Protein AF-A0A843HC21-F1 (afdb_monomer_lite)

Radius of gyration: 17.96 Å; chains: 1; bounding box: 43×33×49 Å

pLDDT: mean 88.7, std 8.74, range [47.22, 98.44]

Sequence (218 aa):
MIYNHEHPCYKKRRRTAGNNKYNGAYYYSKDICEHIIPYIGTDRNWVTVNLPELAKTDVNLDHSIVFIHNNLQPNSYQWLRKYKDLILVCGVPSTMEKVQFFGTPIYLPLSVNVKQIEKYKRKVKDKLVAFAGRENKINNRVPSYADKLTGLPRYRLLQEMSRYYEIYAVGRTAIEAKILGCEIKVYDDRFPDPKFWRVLDCYDASKILLNKLKEIGE

Foldseek 3Di:
DEAACVDPQNVVVVVVVPDQCAALLNQLLVLCVVQAVVLADDPAYEASDLRLVVLVDPDARARHEHEDPCQPCLVSCVSLQVHYAYEYEYQDPVSQVVCVNSHHYDYFHRADALVVLLVLADPAADAEAAEDHAPVLDDPVRDPPHHYLHPDHPVVSSNVLLNYQAYADDDPSQLSSVSSVHHYDHSDPVGDDCVPDDHHHSNNSNVSVNVVCVVVPD

Secondary structure (DSSP, 8-state):
-EESTTSHHHHHHHHHTT--S--HHHHHHHHHHHHTGGG---SSEEE-S--GGGGGSS---SSEEEEE--TT-GGGGGGGGGSSSEEEEESSHHHHHHHGGGSEEEE----B-HHHHHTT--SS--EEEEEES-GGG--TTS-TTSEEE-S--HHHHHHHHTTEEEEE--HHHHHHHHHTTPEEE-S-TTSPPGGG----BHHHHHHHHHHHHHHTT-

Structure (mmCIF, N/CA/C/O backbone):
data_AF-A0A843HC21-F1
#
_entry.id   AF-A0A843HC21-F1
#
loop_
_atom_site.group_PDB
_atom_site.id
_atom_site.type_symbol
_atom_site.label_atom_id
_atom_site.label_alt_id
_atom_site.label_comp_id
_atom_site.label_asym_id
_atom_site.label_entity_id
_atom_site.label_seq_id
_atom_site.pdbx_PDB_ins_code
_atom_site.Cartn_x
_atom_site.Cartn_y
_atom_site.Cartn_z
_atom_site.occupancy
_atom_site.B_iso_or_equiv
_atom_site.auth_seq_id
_atom_site.auth_comp_id
_atom_site.auth_asym_id
_atom_site.auth_atom_id
_atom_site.pdbx_PDB_model_num
ATOM 1 N N . MET A 1 1 ? -15.095 -9.379 12.676 1.00 91.88 1 MET A N 1
ATOM 2 C CA . MET A 1 1 ? -15.690 -9.096 11.336 1.00 91.88 1 MET A CA 1
ATOM 3 C C . MET A 1 1 ? -14.667 -8.402 10.430 1.00 91.88 1 MET A C 1
ATOM 5 O O . MET A 1 1 ? -13.760 -7.782 10.965 1.00 91.88 1 MET A O 1
ATOM 9 N N . ILE A 1 2 ? -14.777 -8.484 9.093 1.00 93.62 2 ILE A N 1
ATOM 10 C CA . ILE A 1 2 ? -13.867 -7.791 8.153 1.00 93.62 2 ILE A CA 1
ATOM 11 C C . ILE A 1 2 ? -14.637 -6.781 7.284 1.00 93.62 2 ILE A C 1
ATOM 13 O O . ILE A 1 2 ? -15.469 -7.158 6.462 1.00 93.62 2 ILE A O 1
ATOM 17 N N . TYR A 1 3 ? -14.296 -5.500 7.414 1.00 92.44 3 TYR A N 1
ATOM 18 C CA . TYR A 1 3 ? -14.760 -4.393 6.581 1.00 92.44 3 TYR A CA 1
ATOM 19 C C . TYR A 1 3 ? -13.703 -4.078 5.511 1.00 92.44 3 TYR A C 1
ATOM 21 O O . TYR A 1 3 ? -12.647 -3.500 5.788 1.00 92.44 3 TYR A O 1
ATOM 29 N N . ASN A 1 4 ? -13.977 -4.485 4.271 1.00 90.44 4 ASN A N 1
ATOM 30 C CA . ASN A 1 4 ? -13.061 -4.374 3.133 1.00 90.44 4 ASN A CA 1
ATOM 31 C C . ASN A 1 4 ? -13.777 -3.843 1.873 1.00 90.44 4 ASN A C 1
ATOM 33 O O . ASN A 1 4 ? -14.863 -3.261 1.934 1.00 90.44 4 ASN A O 1
ATOM 37 N N . HIS A 1 5 ? -13.168 -4.046 0.704 1.00 86.06 5 HIS A N 1
ATOM 38 C CA . HIS A 1 5 ? -13.714 -3.634 -0.591 1.00 86.06 5 HIS A CA 1
ATOM 39 C C . HIS A 1 5 ? -15.060 -4.261 -0.972 1.00 86.06 5 HIS A C 1
ATOM 41 O O . HIS A 1 5 ? -15.750 -3.716 -1.839 1.00 86.06 5 HIS A O 1
ATOM 47 N N . GLU A 1 6 ? -15.440 -5.370 -0.340 1.00 87.38 6 GLU A N 1
ATOM 48 C CA . GLU A 1 6 ? -16.699 -6.055 -0.608 1.00 87.38 6 GLU A CA 1
ATOM 49 C C . GLU A 1 6 ? -17.881 -5.465 0.168 1.00 87.38 6 GLU A C 1
ATOM 51 O O . GLU A 1 6 ? -19.031 -5.733 -0.197 1.00 87.38 6 GLU A O 1
ATOM 56 N N . HIS A 1 7 ? -17.617 -4.604 1.159 1.00 88.06 7 HIS A N 1
ATOM 57 C CA . HIS A 1 7 ? -18.651 -3.959 1.961 1.00 88.06 7 HIS A CA 1
ATOM 58 C C . HIS A 1 7 ? -19.574 -3.070 1.094 1.00 88.06 7 HIS A C 1
ATOM 60 O O . HIS A 1 7 ? -19.073 -2.285 0.273 1.00 88.06 7 HIS A O 1
ATOM 66 N N . PRO A 1 8 ? -20.912 -3.106 1.281 1.00 86.88 8 PRO A N 1
ATOM 67 C CA . PRO A 1 8 ? -21.862 -2.333 0.472 1.00 86.88 8 PRO A CA 1
ATOM 68 C C . PRO A 1 8 ? -21.562 -0.828 0.407 1.00 86.88 8 PRO A C 1
ATOM 70 O O . PRO A 1 8 ? -21.588 -0.239 -0.678 1.00 86.88 8 PRO A O 1
ATOM 73 N N . CYS A 1 9 ? -21.188 -0.209 1.536 1.00 83.81 9 CYS A N 1
ATOM 74 C CA . CYS A 1 9 ? -20.799 1.208 1.574 1.00 83.81 9 CYS A CA 1
ATOM 75 C C . CYS A 1 9 ? -19.587 1.506 0.676 1.00 83.81 9 CYS A C 1
ATOM 77 O O . CYS A 1 9 ? -19.588 2.504 -0.049 1.00 83.81 9 CYS A O 1
ATOM 79 N N . TYR A 1 10 ? -18.589 0.610 0.651 1.00 81.44 10 TYR A N 1
ATOM 80 C CA . TYR A 1 10 ? -17.417 0.765 -0.213 1.00 81.44 10 TYR A CA 1
ATOM 81 C C . TYR A 1 10 ? -17.805 0.664 -1.688 1.00 81.44 10 TYR A C 1
ATOM 83 O O . TYR A 1 10 ? -17.425 1.509 -2.503 1.00 81.44 10 TYR A O 1
ATOM 91 N N . LYS A 1 11 ? -18.600 -0.355 -2.035 1.00 82.50 11 LYS A N 1
ATOM 92 C CA . LYS A 1 11 ? -19.085 -0.580 -3.402 1.00 82.50 11 LYS A CA 1
ATOM 93 C C . LYS A 1 11 ? -19.859 0.628 -3.931 1.00 82.50 11 LYS A C 1
ATOM 95 O O . LYS A 1 11 ? -19.606 1.052 -5.060 1.00 82.50 11 LYS A O 1
ATOM 100 N N . LYS A 1 12 ? -20.741 1.221 -3.116 1.00 80.12 12 LYS A N 1
ATOM 101 C CA . LYS A 1 12 ? -21.509 2.425 -3.474 1.00 80.12 12 LYS A CA 1
ATOM 102 C C . LYS A 1 12 ? -20.593 3.619 -3.757 1.00 80.12 12 LYS A C 1
ATOM 104 O O . LYS A 1 12 ? -20.672 4.189 -4.842 1.00 80.12 12 LYS A O 1
ATOM 109 N N . ARG A 1 13 ? -19.671 3.940 -2.842 1.00 77.38 13 ARG A N 1
ATOM 110 C CA . ARG A 1 13 ? -18.700 5.038 -3.007 1.00 77.38 13 ARG A CA 1
ATOM 111 C C . ARG A 1 13 ? -17.798 4.849 -4.228 1.00 77.38 13 ARG A C 1
ATOM 113 O O . ARG A 1 13 ? -17.470 5.798 -4.934 1.00 77.38 13 ARG A O 1
ATOM 120 N N . ARG A 1 14 ? -17.371 3.616 -4.495 1.00 72.94 14 ARG A N 1
ATOM 121 C CA . ARG A 1 14 ? -16.523 3.323 -5.653 1.00 72.94 14 ARG A CA 1
ATOM 122 C C . ARG A 1 14 ? -17.249 3.578 -6.975 1.00 72.94 14 ARG A C 1
ATOM 124 O O . ARG A 1 14 ? -16.624 4.106 -7.889 1.00 72.94 14 ARG A O 1
ATOM 131 N N . ARG A 1 15 ? -18.535 3.219 -7.077 1.00 68.19 15 ARG A N 1
ATOM 132 C CA . ARG A 1 15 ? -19.354 3.472 -8.277 1.00 68.19 15 ARG A CA 1
ATOM 133 C C . ARG A 1 15 ? -19.484 4.968 -8.567 1.00 68.19 15 ARG A C 1
ATOM 135 O O . ARG A 1 15 ? -19.385 5.358 -9.722 1.00 68.19 15 ARG A O 1
ATOM 142 N N . THR A 1 16 ? -19.641 5.796 -7.535 1.00 62.38 16 THR A N 1
ATOM 143 C CA . THR A 1 16 ? -19.796 7.251 -7.694 1.00 62.38 16 THR A CA 1
ATOM 144 C C . THR A 1 16 ? -18.484 7.979 -7.983 1.00 62.38 16 THR A C 1
ATOM 146 O O . THR A 1 16 ? -18.499 9.035 -8.600 1.00 62.38 16 THR A O 1
ATOM 149 N N . ALA A 1 17 ? -17.338 7.424 -7.580 1.00 58.22 17 ALA A N 1
ATOM 150 C CA . ALA A 1 17 ? -16.040 8.081 -7.730 1.00 58.22 17 ALA A CA 1
ATOM 151 C C . ALA A 1 17 ? -15.355 7.875 -9.099 1.00 58.22 17 ALA A C 1
ATOM 153 O O . ALA A 1 17 ? -14.223 8.327 -9.256 1.00 58.22 17 ALA A O 1
ATOM 154 N N . GLY A 1 18 ? -15.958 7.142 -10.048 1.00 47.22 18 GLY A N 1
ATOM 155 C CA . GLY A 1 18 ? -15.419 6.933 -11.409 1.00 47.22 18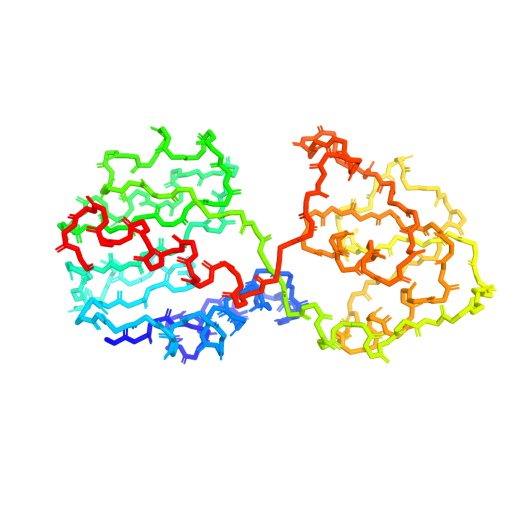 GLY A CA 1
ATOM 156 C C . GLY A 1 18 ? -14.031 6.272 -11.489 1.00 47.22 18 GLY A C 1
ATOM 157 O O . GLY A 1 18 ? -13.424 6.203 -12.553 1.00 47.22 18 GLY A O 1
ATOM 158 N N . ASN A 1 19 ? -13.492 5.794 -10.364 1.00 55.00 19 ASN A N 1
ATOM 159 C CA . ASN A 1 19 ? -12.103 5.365 -10.260 1.00 55.00 19 ASN A CA 1
ATOM 160 C C . ASN A 1 19 ? -11.917 3.924 -10.745 1.00 55.00 19 ASN A C 1
ATOM 162 O O . ASN A 1 19 ? -12.653 3.013 -10.349 1.00 55.00 19 ASN A O 1
ATOM 166 N N . ASN A 1 20 ? -10.851 3.696 -11.518 1.00 56.62 20 ASN A N 1
ATOM 167 C CA . ASN A 1 20 ? -10.420 2.349 -11.869 1.00 56.62 20 ASN A CA 1
ATOM 168 C C . ASN A 1 20 ? -10.114 1.552 -10.584 1.00 56.62 20 ASN A C 1
ATOM 170 O O . ASN A 1 20 ? -9.449 2.031 -9.660 1.00 56.62 20 ASN A O 1
ATOM 174 N N . LYS A 1 21 ? -10.632 0.324 -10.518 1.00 62.06 21 LYS A N 1
ATOM 175 C CA . LYS A 1 21 ? -10.644 -0.524 -9.315 1.00 62.06 21 LYS A CA 1
ATOM 176 C C . LYS A 1 21 ? -9.268 -1.009 -8.870 1.00 62.06 21 LYS A C 1
ATOM 178 O O . LYS A 1 21 ? -9.126 -1.534 -7.777 1.00 62.06 21 LYS A O 1
ATOM 183 N N . TYR A 1 22 ? -8.264 -0.819 -9.717 1.00 67.69 22 TYR A N 1
ATOM 184 C CA . TYR A 1 22 ? -6.939 -1.415 -9.618 1.00 67.69 22 TYR A CA 1
ATOM 185 C C . TYR A 1 22 ? -5.866 -0.448 -9.102 1.00 67.69 22 TYR A C 1
ATOM 187 O O . TYR A 1 22 ? -4.753 -0.423 -9.620 1.00 67.69 22 TYR A O 1
ATOM 195 N N . ASN A 1 23 ? -6.176 0.382 -8.106 1.00 72.25 23 ASN A N 1
ATOM 196 C CA . ASN A 1 23 ? -5.174 1.285 -7.533 1.00 72.25 23 ASN A CA 1
ATOM 197 C C . ASN A 1 23 ? -4.371 0.613 -6.399 1.00 72.25 23 ASN A C 1
ATOM 199 O O . ASN A 1 23 ? -4.766 -0.416 -5.861 1.00 72.25 23 ASN A O 1
ATOM 203 N N . GLY A 1 24 ? -3.235 1.205 -6.018 1.00 76.56 24 GLY A N 1
ATOM 204 C CA . GLY A 1 24 ? -2.357 0.624 -4.994 1.00 76.56 24 GLY A CA 1
ATOM 205 C C . GLY A 1 24 ? -3.014 0.433 -3.619 1.00 76.56 24 GLY A C 1
ATOM 206 O O . GLY A 1 24 ? -2.693 -0.529 -2.932 1.00 76.56 24 GLY A O 1
ATOM 207 N N . ALA A 1 25 ? -3.967 1.288 -3.232 1.00 78.75 25 ALA A N 1
ATOM 208 C CA . ALA A 1 25 ? -4.692 1.122 -1.971 1.00 78.75 25 ALA A CA 1
ATOM 209 C C . ALA A 1 25 ? -5.611 -0.110 -2.004 1.00 78.75 25 ALA A C 1
ATOM 211 O O . ALA A 1 25 ? -5.708 -0.812 -1.003 1.00 78.75 25 ALA A O 1
ATOM 212 N N . TYR A 1 26 ? -6.215 -0.401 -3.165 1.00 84.12 26 TYR A N 1
ATOM 213 C CA . TYR A 1 26 ? -7.023 -1.605 -3.355 1.00 84.12 26 TYR A CA 1
ATOM 214 C C . TYR A 1 26 ? -6.210 -2.882 -3.138 1.00 84.12 26 TYR A C 1
ATOM 216 O O . TYR A 1 26 ? -6.587 -3.744 -2.350 1.00 84.12 26 TYR A O 1
ATOM 224 N N . TYR A 1 27 ? -5.059 -2.987 -3.805 1.00 85.44 27 TYR A N 1
ATOM 225 C CA . TYR A 1 27 ? -4.212 -4.172 -3.666 1.00 85.44 27 TYR A CA 1
ATOM 226 C C . TYR A 1 27 ? -3.588 -4.293 -2.281 1.00 85.44 27 TYR A C 1
ATOM 228 O O . TYR A 1 27 ? -3.401 -5.403 -1.806 1.00 85.44 27 TYR A O 1
ATOM 236 N N . TYR A 1 28 ? -3.320 -3.179 -1.601 1.00 87.19 28 TYR A N 1
ATOM 237 C CA . TYR A 1 28 ? -2.822 -3.243 -0.232 1.00 87.19 28 TYR A CA 1
ATOM 238 C C . TYR A 1 28 ? -3.868 -3.776 0.752 1.00 87.19 28 TYR A C 1
ATOM 240 O O . TYR A 1 28 ? -3.566 -4.682 1.518 1.00 87.19 28 TYR A O 1
ATOM 248 N N . SER A 1 29 ? -5.112 -3.297 0.684 1.00 89.62 29 SER A N 1
ATOM 249 C CA . SER A 1 29 ? -6.224 -3.861 1.465 1.00 89.62 29 SER A CA 1
ATOM 250 C C . SER A 1 29 ? -6.470 -5.339 1.146 1.00 89.62 29 SER A C 1
ATOM 252 O O . SER A 1 29 ? -6.688 -6.146 2.052 1.00 89.62 29 SER A O 1
ATOM 254 N N . LYS A 1 30 ? -6.384 -5.711 -0.138 1.00 90.19 30 LYS A N 1
ATOM 255 C CA . LYS A 1 30 ? -6.495 -7.105 -0.573 1.00 90.19 30 LYS A CA 1
ATOM 256 C C . LYS A 1 30 ? -5.412 -7.979 0.068 1.00 90.19 30 LYS A C 1
ATOM 258 O O . LYS A 1 30 ? -5.746 -8.988 0.678 1.00 90.19 30 LYS A O 1
ATOM 263 N N . ASP A 1 31 ? -4.152 -7.555 0.001 1.00 90.56 31 ASP A N 1
ATOM 264 C CA . ASP A 1 31 ? -3.036 -8.280 0.613 1.00 90.56 31 ASP A CA 1
ATOM 265 C C . ASP A 1 31 ? -3.185 -8.375 2.141 1.00 90.56 31 ASP A C 1
ATOM 267 O O . ASP A 1 31 ? -2.865 -9.408 2.718 1.00 90.56 31 ASP A O 1
ATOM 271 N N . ILE A 1 32 ? -3.718 -7.343 2.809 1.00 93.25 32 ILE A N 1
ATOM 272 C CA . ILE A 1 32 ? -4.035 -7.411 4.245 1.00 93.25 32 ILE A CA 1
ATOM 273 C C . ILE A 1 32 ? -5.036 -8.542 4.518 1.00 93.25 32 ILE A C 1
ATOM 275 O O . ILE A 1 32 ? -4.807 -9.368 5.401 1.00 93.25 32 ILE A O 1
ATOM 279 N N . CYS A 1 33 ? -6.123 -8.608 3.745 1.00 93.88 33 CYS A N 1
ATOM 280 C CA . CYS A 1 33 ? -7.155 -9.632 3.918 1.00 93.88 33 CYS A CA 1
ATOM 281 C C . CYS A 1 33 ? -6.640 -11.050 3.635 1.00 93.88 33 CYS A C 1
ATOM 283 O O . CYS A 1 33 ? -7.031 -11.983 4.327 1.00 93.88 33 CYS A O 1
ATOM 285 N N . GLU A 1 34 ? -5.786 -11.220 2.624 1.00 92.88 34 GLU A N 1
ATOM 286 C CA . GLU A 1 34 ? -5.321 -12.538 2.170 1.00 92.88 34 GLU A CA 1
ATOM 287 C C . GLU A 1 34 ? -4.064 -13.031 2.904 1.00 92.88 34 GLU A C 1
ATOM 289 O O . GLU A 1 34 ? -3.833 -14.238 2.985 1.00 92.88 34 GLU A O 1
ATOM 294 N N . HIS A 1 35 ? -3.229 -12.121 3.414 1.00 92.44 35 HIS A N 1
ATOM 295 C CA . HIS A 1 35 ? -1.878 -12.454 3.882 1.00 92.44 35 HIS A CA 1
ATOM 296 C C . HIS A 1 35 ? -1.520 -11.905 5.263 1.00 92.44 35 HIS A C 1
ATOM 298 O O . HIS A 1 35 ? -0.475 -12.282 5.784 1.00 92.44 35 HIS A O 1
ATOM 304 N N . ILE A 1 36 ? -2.338 -11.036 5.865 1.00 94.06 36 ILE A N 1
ATOM 305 C CA . ILE A 1 36 ? -2.092 -10.522 7.223 1.00 94.06 36 ILE A CA 1
ATOM 306 C C . ILE A 1 36 ? -3.143 -11.050 8.194 1.00 94.06 36 ILE A C 1
ATOM 308 O O . ILE A 1 36 ? -2.785 -11.755 9.132 1.00 94.06 36 ILE A O 1
ATOM 312 N N . ILE A 1 37 ? -4.427 -10.773 7.946 1.00 95.06 37 ILE A N 1
ATOM 313 C CA . ILE A 1 37 ? -5.530 -11.160 8.844 1.00 95.06 37 ILE A CA 1
ATOM 314 C C . ILE A 1 37 ? -5.522 -12.662 9.182 1.00 95.06 37 ILE A C 1
ATOM 316 O O . ILE A 1 37 ? -5.629 -12.982 10.362 1.00 95.06 37 ILE A O 1
ATOM 320 N N . PRO A 1 38 ? -5.335 -13.598 8.226 1.00 94.31 38 PRO A N 1
ATOM 321 C CA . PRO A 1 38 ? -5.380 -15.031 8.535 1.00 94.31 38 PRO A CA 1
ATOM 322 C C . PRO A 1 38 ? -4.291 -15.513 9.505 1.00 94.31 38 PRO A C 1
ATOM 324 O O . PRO A 1 38 ? -4.414 -16.599 10.061 1.00 94.31 38 PRO A O 1
ATOM 327 N N . TYR A 1 39 ? -3.225 -14.730 9.694 1.00 92.56 39 TYR A N 1
ATOM 328 C CA . TYR A 1 39 ? -2.093 -15.069 10.560 1.00 92.56 39 TYR A CA 1
ATOM 329 C C . TYR A 1 39 ? -2.155 -14.383 11.928 1.00 92.56 39 TYR A C 1
ATOM 331 O O . TYR A 1 39 ? -1.243 -14.550 12.738 1.00 92.56 39 TYR A O 1
ATOM 339 N N . ILE A 1 40 ? -3.211 -13.611 12.192 1.00 93.12 40 ILE A N 1
ATOM 340 C CA . ILE A 1 40 ? -3.407 -12.883 13.443 1.00 93.12 40 ILE A CA 1
ATOM 341 C C . ILE A 1 40 ? -4.688 -13.401 14.095 1.00 93.12 40 ILE A C 1
ATOM 343 O O . ILE A 1 40 ? -5.792 -13.111 13.640 1.00 93.12 40 ILE A O 1
ATOM 347 N N . GLY A 1 41 ? -4.530 -14.183 15.164 1.00 87.62 41 GLY A N 1
ATOM 348 C CA . GLY A 1 41 ? -5.646 -14.634 15.991 1.00 87.62 41 GLY A CA 1
ATOM 349 C C . GLY A 1 41 ? -6.052 -13.538 16.968 1.00 87.62 41 GLY A C 1
ATOM 350 O O . GLY A 1 41 ? -5.365 -13.341 17.959 1.00 87.62 41 GLY A O 1
ATOM 351 N N . THR A 1 42 ? -7.143 -12.834 16.672 1.00 91.56 42 THR A N 1
ATOM 352 C CA . THR A 1 42 ? -7.746 -11.793 17.520 1.00 91.56 42 THR A CA 1
ATOM 353 C C . THR A 1 42 ? -9.264 -11.813 17.332 1.00 91.56 42 THR A C 1
ATOM 355 O O . THR A 1 42 ? -9.759 -12.198 16.267 1.00 91.56 42 THR A O 1
ATOM 358 N N . ASP A 1 43 ? -10.006 -11.409 18.355 1.00 92.00 43 ASP A N 1
ATOM 359 C CA . ASP A 1 43 ? -11.456 -11.192 18.336 1.00 92.00 43 ASP A CA 1
ATOM 360 C C . ASP A 1 43 ? -11.850 -9.804 17.799 1.00 92.00 43 ASP A C 1
ATOM 362 O O . ASP A 1 43 ? -13.018 -9.565 17.470 1.00 92.00 43 ASP A O 1
ATOM 366 N N . ARG A 1 44 ? -10.869 -8.916 17.602 1.00 95.12 44 ARG A N 1
ATOM 367 C CA . ARG A 1 44 ? -11.073 -7.584 17.034 1.00 95.12 44 ARG A CA 1
ATOM 368 C C . ARG A 1 44 ? -11.665 -7.610 15.631 1.00 95.12 44 ARG A C 1
ATOM 370 O O . ARG A 1 44 ? -11.390 -8.459 14.776 1.00 95.12 44 ARG A O 1
ATOM 377 N N . ASN A 1 45 ? -12.454 -6.581 15.346 1.00 95.69 45 ASN A N 1
ATOM 378 C CA . ASN A 1 45 ? -12.912 -6.303 13.991 1.00 95.69 45 ASN A CA 1
ATOM 379 C C . ASN A 1 45 ? -11.789 -5.708 13.129 1.00 95.69 45 ASN A C 1
ATOM 381 O O . ASN A 1 45 ? -10.889 -5.046 13.628 1.00 95.69 45 ASN A O 1
ATOM 385 N N . TRP A 1 46 ? -11.863 -5.886 11.811 1.00 95.62 46 TRP A N 1
ATOM 386 C CA . TRP A 1 46 ? -10.848 -5.419 10.866 1.00 95.62 46 TRP A CA 1
ATOM 387 C C . TRP A 1 46 ? -11.421 -4.385 9.909 1.00 95.62 46 TRP A C 1
ATOM 389 O O . TRP A 1 46 ? -12.350 -4.684 9.163 1.00 95.62 46 TRP A O 1
ATOM 399 N N . VAL A 1 47 ? -10.834 -3.193 9.854 1.00 94.38 47 VAL A N 1
ATOM 400 C CA . VAL A 1 47 ? -11.185 -2.142 8.892 1.00 94.38 47 VAL A CA 1
ATOM 401 C C . VAL A 1 47 ? -9.992 -1.909 7.973 1.00 94.38 47 VAL A C 1
ATOM 403 O O . VAL A 1 47 ? -9.007 -1.276 8.338 1.00 94.38 47 VAL A O 1
ATOM 406 N N . THR A 1 48 ? -10.074 -2.436 6.755 1.00 92.75 48 THR A N 1
ATOM 407 C CA . THR A 1 48 ? -8.952 -2.473 5.794 1.00 92.75 48 THR A CA 1
ATOM 408 C C . THR A 1 48 ? -9.084 -1.437 4.678 1.00 92.75 48 THR A C 1
ATOM 410 O O . THR A 1 48 ? -8.382 -1.501 3.673 1.00 92.75 48 THR A O 1
ATOM 413 N N . VAL A 1 49 ? -10.049 -0.525 4.797 1.00 87.31 49 VAL A N 1
ATOM 414 C CA . VAL A 1 49 ? -10.372 0.509 3.810 1.00 87.31 49 VAL A CA 1
ATOM 415 C C . VAL A 1 49 ? -10.906 1.750 4.522 1.00 87.31 49 VAL A C 1
ATOM 417 O O . VAL A 1 49 ? -11.595 1.647 5.533 1.00 87.31 49 VAL A O 1
ATOM 420 N N . ASN A 1 50 ? -10.654 2.941 3.972 1.00 84.38 50 ASN A N 1
ATOM 421 C CA . ASN A 1 50 ? -11.240 4.165 4.523 1.00 84.38 50 ASN A CA 1
ATOM 422 C C . ASN A 1 50 ? -12.731 4.274 4.155 1.00 84.38 50 ASN A C 1
ATOM 424 O O . ASN A 1 50 ? -13.065 4.537 2.994 1.00 84.38 50 ASN A O 1
ATOM 428 N N . LEU A 1 51 ? -13.604 4.101 5.148 1.00 81.00 51 LEU A N 1
ATOM 429 C CA . LEU A 1 51 ? -15.060 4.069 5.013 1.00 81.00 51 LEU A CA 1
ATOM 430 C C . LEU A 1 51 ? -15.755 5.029 5.996 1.00 81.00 51 LEU A C 1
ATOM 432 O O . LEU A 1 51 ? -16.435 4.573 6.914 1.00 81.00 51 LEU A O 1
ATOM 436 N N . PRO A 1 52 ? -15.648 6.357 5.802 1.00 82.38 52 PRO A N 1
ATOM 437 C CA . PRO A 1 52 ? -16.346 7.329 6.644 1.00 82.38 52 PRO A CA 1
ATOM 438 C C . PRO A 1 52 ? -17.867 7.138 6.625 1.00 82.38 52 PRO A C 1
ATOM 440 O O . PRO A 1 52 ? -18.552 7.532 7.563 1.00 82.38 52 PRO A O 1
ATOM 443 N N . GLU A 1 53 ? -18.418 6.509 5.585 1.00 84.38 53 GLU A N 1
ATOM 444 C CA . GLU A 1 53 ? -19.835 6.169 5.503 1.00 84.38 53 GLU A CA 1
ATOM 445 C C . GLU A 1 53 ? -20.284 5.176 6.580 1.00 84.38 53 GLU A C 1
ATOM 447 O O . GLU A 1 53 ? -21.454 5.216 6.947 1.00 84.38 53 GLU A O 1
ATOM 452 N N . LEU A 1 54 ? -19.388 4.345 7.137 1.00 82.19 54 LEU A N 1
ATOM 453 C CA . LEU A 1 54 ? -19.721 3.485 8.283 1.00 82.19 54 LEU A CA 1
ATOM 454 C C . LEU A 1 54 ? -20.158 4.313 9.492 1.00 82.19 54 LEU A C 1
ATOM 456 O O . LEU A 1 54 ? -20.996 3.878 10.274 1.00 82.19 54 LEU A O 1
ATOM 460 N N . ALA A 1 55 ? -19.669 5.551 9.609 1.00 80.62 55 ALA A N 1
ATOM 461 C CA . ALA A 1 55 ? -20.098 6.448 10.669 1.00 80.62 55 ALA A CA 1
ATOM 462 C C . ALA A 1 55 ? -21.592 6.810 10.602 1.00 80.62 55 ALA A C 1
ATOM 464 O O . ALA A 1 55 ? -22.129 7.267 11.609 1.00 80.62 55 ALA A O 1
ATOM 465 N N . LYS A 1 56 ? -22.240 6.614 9.446 1.00 82.81 56 LYS A N 1
ATOM 466 C CA . LYS A 1 56 ? -23.660 6.898 9.187 1.00 82.81 56 LYS A CA 1
ATOM 467 C C . LYS A 1 56 ? -24.537 5.640 9.204 1.00 82.81 56 LYS A C 1
ATOM 469 O O . LYS A 1 56 ? -25.673 5.689 8.748 1.00 82.81 56 LYS A O 1
ATOM 474 N N . THR A 1 57 ? -23.987 4.513 9.640 1.00 79.75 57 THR A N 1
ATOM 475 C CA . THR A 1 57 ? -24.680 3.222 9.728 1.00 79.75 57 THR A CA 1
ATOM 476 C C . THR A 1 57 ? -24.685 2.738 11.173 1.00 79.75 57 THR A C 1
ATOM 478 O O . THR A 1 57 ? -23.873 3.214 11.963 1.00 79.75 57 THR A O 1
ATOM 481 N N . ASP A 1 58 ? -25.512 1.741 11.488 1.00 77.44 58 ASP A N 1
ATOM 482 C CA . ASP A 1 58 ? -25.577 1.109 12.820 1.00 77.44 58 ASP A CA 1
ATOM 483 C C . ASP A 1 58 ? -24.392 0.171 13.119 1.00 77.44 58 ASP A C 1
ATOM 485 O O . ASP A 1 58 ? -24.405 -0.607 14.070 1.00 77.44 58 ASP A O 1
ATOM 489 N N . VAL A 1 59 ? -23.343 0.219 12.296 1.00 85.94 59 VAL A N 1
ATOM 490 C CA . VAL A 1 59 ? -22.127 -0.561 12.500 1.00 85.94 59 VAL A CA 1
ATOM 491 C C . VAL A 1 59 ? -21.344 0.013 13.681 1.00 85.94 59 VAL A C 1
ATOM 493 O O . VAL A 1 59 ? -20.836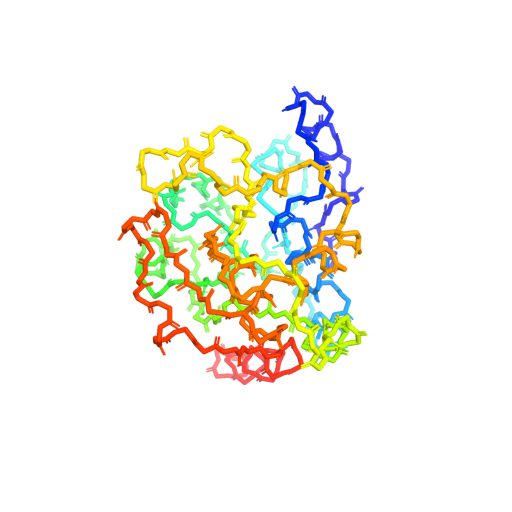 1.135 13.609 1.00 85.94 59 VAL A O 1
ATOM 496 N N . ASN A 1 60 ? -21.192 -0.786 14.740 1.00 87.31 60 ASN A N 1
ATOM 497 C CA . ASN A 1 60 ? -20.243 -0.491 15.805 1.00 87.31 60 ASN A CA 1
ATOM 498 C C . ASN A 1 60 ? -18.832 -0.949 15.399 1.00 87.31 60 ASN A C 1
ATOM 500 O O . ASN A 1 60 ? -18.635 -2.093 14.987 1.00 87.31 60 ASN A O 1
ATOM 504 N N . LEU A 1 61 ? -17.864 -0.040 15.507 1.00 92.31 61 LEU A N 1
ATOM 505 C CA . LEU A 1 61 ? -16.444 -0.310 15.284 1.00 92.31 61 LEU A CA 1
ATOM 506 C C . LEU A 1 61 ? -15.624 -0.225 16.571 1.00 92.31 61 LEU A C 1
ATOM 508 O O . LEU A 1 61 ? -14.398 -0.210 16.488 1.00 92.31 61 LEU A O 1
ATOM 512 N N . ASP A 1 62 ? -16.257 -0.186 17.740 1.00 93.69 62 ASP A N 1
ATOM 513 C CA . ASP A 1 62 ? -15.540 -0.432 18.986 1.00 93.69 62 ASP A CA 1
ATOM 514 C C . ASP A 1 62 ? -14.752 -1.743 18.874 1.00 93.69 62 ASP A C 1
ATOM 516 O O . ASP A 1 62 ? -15.189 -2.686 18.199 1.00 93.69 62 ASP A O 1
ATOM 520 N N . HIS A 1 63 ? -13.578 -1.784 19.504 1.00 95.81 63 HIS A N 1
ATOM 521 C CA . HIS A 1 63 ? -12.733 -2.975 19.518 1.00 95.81 63 HIS A CA 1
ATOM 522 C C . HIS A 1 63 ? -12.328 -3.426 18.091 1.00 95.81 63 HIS A C 1
ATOM 524 O O . HIS A 1 63 ? -12.566 -4.553 17.644 1.00 95.81 63 HIS A O 1
ATOM 530 N N . SER A 1 64 ? -11.730 -2.502 17.324 1.00 96.81 64 SER A N 1
ATOM 531 C CA . SER A 1 64 ? -11.318 -2.729 15.926 1.00 96.81 64 SER A CA 1
ATOM 532 C C . SER A 1 64 ? -9.849 -2.402 15.663 1.00 96.81 64 SER A C 1
ATOM 534 O O . SER A 1 64 ? -9.310 -1.427 16.179 1.00 96.81 64 SER A O 1
ATOM 536 N N . ILE A 1 65 ? -9.236 -3.153 14.749 1.00 97.19 65 ILE A N 1
ATOM 537 C CA . ILE A 1 65 ? -7.971 -2.831 14.086 1.00 97.19 65 ILE A CA 1
ATOM 538 C C . ILE A 1 65 ? -8.278 -2.119 12.763 1.00 97.19 65 ILE A C 1
ATOM 540 O O . ILE A 1 65 ? -8.922 -2.672 11.868 1.00 97.19 65 ILE A O 1
ATOM 544 N N . VAL A 1 66 ? -7.796 -0.888 12.615 1.00 95.31 66 VAL A N 1
ATOM 545 C CA . VAL A 1 66 ? -8.069 -0.001 11.480 1.00 95.31 66 VAL A CA 1
ATOM 546 C C . VAL A 1 66 ? -6.778 0.334 10.741 1.00 95.31 66 VAL A C 1
ATOM 548 O O . VAL A 1 66 ? -5.858 0.920 11.306 1.00 95.31 66 VAL A O 1
ATOM 551 N N . PHE A 1 67 ? -6.717 0.025 9.447 1.00 93.75 67 PHE A N 1
ATOM 552 C CA . PHE A 1 67 ? -5.592 0.396 8.589 1.00 93.75 67 PHE A CA 1
ATOM 553 C C . PHE A 1 67 ? -5.758 1.815 8.035 1.00 93.75 67 PHE A C 1
ATOM 555 O O . PHE A 1 67 ? -6.720 2.138 7.330 1.00 93.75 67 PHE A O 1
ATOM 562 N N . ILE A 1 68 ? -4.777 2.672 8.316 1.00 90.12 68 ILE A N 1
ATOM 563 C CA . ILE A 1 68 ? -4.749 4.070 7.887 1.00 90.12 68 ILE A CA 1
ATOM 564 C C . ILE A 1 68 ? -4.027 4.178 6.540 1.00 90.12 68 ILE A C 1
ATOM 566 O O . ILE A 1 68 ? -2.802 4.157 6.438 1.00 90.12 68 ILE A O 1
ATOM 570 N N . HIS A 1 69 ? -4.807 4.327 5.469 1.00 80.38 69 HIS A N 1
ATOM 571 C CA . HIS A 1 69 ? -4.304 4.403 4.090 1.00 80.38 69 HIS A CA 1
ATOM 572 C C . HIS A 1 69 ? -3.996 5.826 3.599 1.00 80.38 69 HIS A C 1
ATOM 574 O O . HIS A 1 69 ? -3.363 5.987 2.555 1.00 80.38 69 HIS A O 1
ATOM 580 N N . ASN A 1 70 ? -4.480 6.867 4.291 1.00 75.56 70 ASN A N 1
ATOM 581 C CA . ASN A 1 70 ? -4.326 8.262 3.858 1.00 75.56 70 ASN A CA 1
ATOM 582 C C . ASN A 1 70 ? -3.488 9.056 4.859 1.00 75.56 70 ASN A C 1
ATOM 584 O O . ASN A 1 70 ? -4.014 9.780 5.700 1.00 75.56 70 ASN A O 1
ATOM 588 N N . ASN A 1 71 ? -2.174 8.933 4.709 1.00 65.69 71 ASN A N 1
ATOM 589 C CA . ASN A 1 71 ? -1.184 9.589 5.563 1.00 65.69 71 ASN A CA 1
ATOM 590 C C . ASN A 1 71 ? -1.087 11.110 5.315 1.00 65.69 71 ASN A C 1
ATOM 592 O O . ASN A 1 71 ? -0.556 11.846 6.142 1.00 65.69 71 ASN A O 1
ATOM 596 N 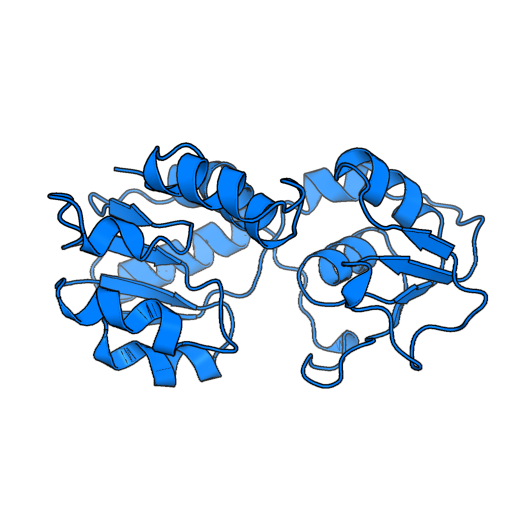N . LEU A 1 72 ? -1.607 11.598 4.179 1.00 67.62 72 LEU A N 1
ATOM 597 C CA . LEU A 1 72 ? -1.565 13.019 3.809 1.00 67.62 72 LEU A CA 1
ATOM 598 C C . LEU A 1 72 ? -2.705 13.830 4.430 1.00 67.62 72 LEU A C 1
ATOM 600 O O . LEU A 1 72 ? -2.561 15.030 4.639 1.00 67.62 72 LEU A O 1
ATOM 604 N N . GLN A 1 73 ? -3.843 13.193 4.710 1.00 76.12 73 GLN A N 1
ATOM 605 C CA . GLN A 1 73 ? -5.009 13.841 5.311 1.00 76.12 73 GLN A CA 1
ATOM 606 C C . GLN A 1 73 ? -5.571 12.964 6.438 1.00 76.12 73 GLN A C 1
ATOM 608 O O . GLN A 1 73 ? -6.638 12.363 6.277 1.00 76.12 73 GLN A O 1
ATOM 613 N N . PRO A 1 74 ? -4.887 12.885 7.592 1.00 73.31 74 PRO A N 1
ATOM 614 C CA . PRO A 1 74 ? -5.356 12.100 8.737 1.00 73.31 74 PRO A CA 1
ATOM 615 C C . PRO A 1 74 ? -6.719 12.578 9.256 1.00 73.31 74 PRO A C 1
ATOM 617 O O . PRO A 1 74 ? -7.505 11.773 9.741 1.00 73.31 74 PRO A O 1
ATOM 620 N N . ASN A 1 75 ? -7.077 13.847 9.023 1.00 78.56 75 ASN A N 1
ATOM 621 C CA . ASN A 1 75 ? -8.417 14.371 9.306 1.00 78.56 75 ASN A CA 1
ATOM 622 C C . ASN A 1 75 ? -9.542 13.615 8.576 1.00 78.56 75 ASN A C 1
ATOM 624 O O . ASN A 1 75 ? -10.678 13.614 9.041 1.00 78.56 75 ASN A O 1
ATOM 628 N N . SER A 1 76 ? -9.242 12.906 7.479 1.00 83.19 76 SER A N 1
ATOM 629 C CA . SER A 1 76 ? -10.214 12.024 6.816 1.00 83.19 76 SER A CA 1
ATOM 630 C C . SER A 1 76 ? -10.673 10.840 7.682 1.00 83.19 76 SER A C 1
ATOM 632 O O . SER A 1 76 ? -11.633 10.167 7.311 1.00 83.19 76 SER A O 1
ATOM 634 N N . TYR A 1 77 ? -10.030 10.617 8.832 1.00 87.81 77 TYR A N 1
ATOM 635 C CA . TYR A 1 77 ? -10.380 9.610 9.833 1.00 87.81 77 TYR A CA 1
ATOM 636 C C . TYR A 1 77 ? -11.024 10.198 11.097 1.00 87.81 77 TYR A C 1
ATOM 638 O O . TYR A 1 77 ? -11.241 9.464 12.052 1.00 87.81 77 TYR A O 1
ATOM 646 N N . GLN A 1 78 ? -11.396 11.487 11.123 1.00 89.44 78 GLN A N 1
ATOM 647 C CA . GLN A 1 78 ? -12.043 12.102 12.299 1.00 89.44 78 GLN A CA 1
ATOM 648 C C . GLN A 1 78 ? -13.301 11.369 12.773 1.00 89.44 78 GLN A C 1
ATOM 650 O O . GLN A 1 78 ? -13.606 11.366 13.962 1.00 89.44 78 GLN A O 1
ATOM 655 N N . TRP A 1 79 ? -14.001 10.713 11.852 1.00 89.31 79 TRP A N 1
ATOM 656 C CA . TRP A 1 79 ? -15.174 9.898 12.141 1.00 89.31 79 TRP A CA 1
ATOM 657 C C . TRP A 1 79 ? -14.882 8.697 13.057 1.00 89.31 79 TRP A C 1
ATOM 659 O O . TRP A 1 79 ? -15.820 8.154 13.632 1.00 89.31 79 TRP A O 1
ATOM 669 N N . LEU A 1 80 ? -13.614 8.301 13.228 1.00 92.56 80 LEU A N 1
ATOM 670 C CA . LEU A 1 80 ? -13.206 7.259 14.170 1.00 92.56 80 LEU A CA 1
ATOM 671 C C . LEU A 1 80 ? -13.311 7.696 15.639 1.00 92.56 80 LEU A C 1
ATOM 673 O O . LEU A 1 80 ? -13.446 6.835 16.496 1.00 92.56 80 LEU A O 1
ATOM 677 N N . ARG A 1 81 ? -13.325 9.009 15.938 1.00 91.75 81 ARG A N 1
ATOM 678 C CA . ARG A 1 81 ? -13.373 9.553 17.317 1.00 91.75 81 ARG A CA 1
ATOM 679 C C . ARG A 1 81 ? -14.538 9.051 18.163 1.00 91.75 81 ARG A C 1
ATOM 681 O O . ARG A 1 81 ? -14.484 9.162 19.380 1.00 91.75 81 ARG A O 1
ATOM 688 N N . LYS A 1 82 ? -15.617 8.600 17.525 1.00 91.12 82 LYS A N 1
ATOM 689 C CA . LYS A 1 82 ? -16.817 8.141 18.228 1.00 91.12 82 LYS A CA 1
ATOM 690 C C . LYS A 1 82 ? -16.708 6.702 18.737 1.00 91.12 82 LYS A C 1
ATOM 692 O O . LYS A 1 82 ? -17.552 6.310 19.533 1.00 91.12 82 LYS A O 1
ATOM 697 N N . TYR A 1 83 ? -15.724 5.939 18.261 1.00 94.19 83 TYR A N 1
ATOM 698 C CA . TYR A 1 83 ? -15.509 4.556 18.674 1.00 94.19 83 TYR A CA 1
ATOM 699 C C . TYR A 1 83 ? -14.385 4.470 19.700 1.00 94.19 83 TYR A C 1
ATOM 701 O O . TYR A 1 83 ? -13.511 5.336 19.769 1.00 94.19 83 TYR A O 1
ATOM 709 N N . LYS A 1 84 ? -14.421 3.413 20.499 1.00 94.31 84 LYS A N 1
ATOM 710 C CA . LYS A 1 84 ? -13.489 3.150 21.590 1.00 94.31 84 LYS A CA 1
ATOM 711 C C . LYS A 1 84 ? -12.616 1.951 21.268 1.00 94.31 84 LYS A C 1
ATOM 713 O O . LYS A 1 84 ? -12.975 1.103 20.455 1.00 94.31 84 LYS A O 1
ATOM 718 N N . ASP A 1 85 ? -11.480 1.886 21.956 1.00 95.38 85 ASP A N 1
ATOM 719 C CA . ASP A 1 85 ? -10.586 0.732 21.890 1.00 95.38 85 ASP A CA 1
ATOM 720 C C . ASP A 1 85 ? -10.175 0.385 20.443 1.00 95.38 85 ASP A C 1
ATOM 722 O O . ASP A 1 85 ? -10.344 -0.727 19.939 1.00 95.38 85 ASP A O 1
ATOM 726 N N . LEU A 1 86 ? -9.698 1.402 19.725 1.00 97.12 86 LEU A N 1
ATOM 727 C CA . LEU A 1 86 ? -9.216 1.257 18.358 1.00 97.12 86 LEU A CA 1
ATOM 728 C C . LEU A 1 86 ? -7.706 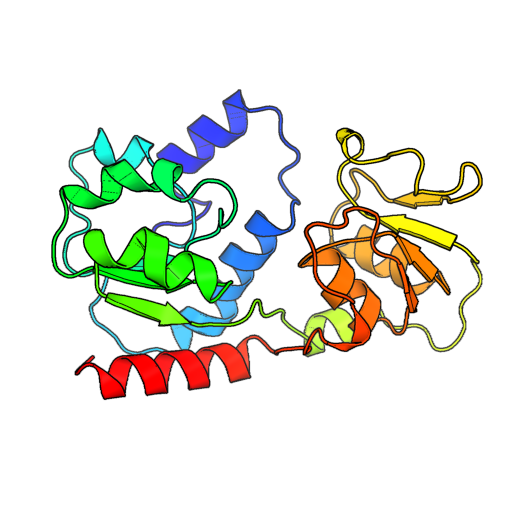1.040 18.338 1.00 97.12 86 LEU A C 1
ATOM 730 O O . LEU A 1 86 ? -6.962 1.777 18.984 1.00 97.12 86 LEU A O 1
ATOM 734 N N . ILE A 1 87 ? -7.255 0.121 17.490 1.00 97.38 87 ILE A N 1
ATOM 735 C CA . ILE A 1 87 ? -5.850 -0.018 17.103 1.00 97.38 87 ILE A CA 1
ATOM 736 C C . ILE A 1 87 ? -5.687 0.527 15.691 1.00 97.38 87 ILE A C 1
ATOM 738 O O . ILE A 1 87 ? -6.408 0.131 14.777 1.00 97.38 87 ILE A O 1
ATOM 742 N N . LEU A 1 88 ? -4.737 1.435 15.487 1.00 95.88 88 LEU A N 1
ATOM 743 C CA . LEU A 1 88 ? -4.588 2.183 14.240 1.00 95.88 88 LEU A CA 1
ATOM 744 C C . LEU A 1 88 ? -3.267 1.833 13.559 1.00 95.88 88 LEU A C 1
ATOM 746 O O . LEU A 1 88 ? -2.201 2.332 13.921 1.00 95.88 88 LEU A O 1
ATOM 750 N N . VAL A 1 89 ? -3.331 0.994 12.531 1.00 94.94 89 VAL A N 1
ATOM 751 C CA . VAL A 1 89 ? -2.152 0.549 11.786 1.00 94.94 89 VAL A CA 1
ATOM 752 C C . VAL A 1 89 ? -1.752 1.615 10.767 1.00 94.94 89 VAL A C 1
ATOM 754 O O . VAL A 1 89 ? -2.468 1.883 9.798 1.00 94.94 89 VAL A O 1
ATOM 757 N N . CYS A 1 90 ? -0.594 2.231 10.987 1.00 91.19 90 CYS A N 1
ATOM 758 C CA . CYS A 1 90 ? -0.085 3.370 10.231 1.00 91.19 90 CYS A CA 1
ATOM 759 C C . CYS A 1 90 ? 1.113 2.984 9.358 1.00 91.19 90 CYS A C 1
ATOM 761 O O . CYS A 1 90 ? 2.121 2.483 9.852 1.00 91.19 90 CYS A O 1
ATOM 763 N N . GLY A 1 91 ? 1.043 3.322 8.067 1.00 83.31 91 GLY A N 1
ATOM 764 C CA . GLY A 1 91 ? 2.131 3.089 7.106 1.00 83.31 91 GLY A CA 1
ATOM 765 C C . GLY A 1 91 ? 3.297 4.082 7.177 1.00 83.31 91 GLY A C 1
ATOM 766 O O . GLY A 1 91 ? 4.318 3.878 6.521 1.00 83.31 91 GLY A O 1
ATOM 767 N N . VAL A 1 92 ? 3.144 5.179 7.927 1.00 82.50 92 VAL A N 1
ATOM 768 C CA . VAL A 1 92 ? 4.118 6.277 8.037 1.00 82.50 92 VAL A CA 1
ATOM 769 C C . VAL A 1 92 ? 4.226 6.711 9.505 1.00 82.50 92 VAL A C 1
ATOM 771 O O . VAL A 1 92 ? 3.182 6.976 10.105 1.00 82.50 92 VAL A O 1
ATOM 774 N N . PRO A 1 93 ? 5.441 6.863 10.075 1.00 86.75 93 PRO A N 1
ATOM 775 C CA . PRO A 1 93 ? 5.612 7.224 11.487 1.00 86.75 93 PRO A CA 1
ATOM 776 C C . PRO A 1 93 ? 4.906 8.528 11.881 1.00 86.75 93 PRO A C 1
ATOM 778 O O . PRO A 1 93 ? 4.122 8.542 12.820 1.00 86.75 93 PRO A O 1
ATOM 781 N N . SER A 1 94 ? 5.046 9.594 11.084 1.00 84.94 94 SER A N 1
ATOM 782 C CA . SER A 1 94 ? 4.384 10.884 11.350 1.00 84.94 94 SER A CA 1
ATOM 783 C C . SER A 1 94 ? 2.853 10.840 11.270 1.00 84.94 94 SER A C 1
ATOM 785 O O . SER A 1 94 ? 2.186 11.810 11.622 1.00 84.94 94 SER A O 1
ATOM 787 N N . THR A 1 95 ? 2.264 9.745 10.776 1.00 87.50 95 THR A N 1
ATOM 788 C CA . THR A 1 95 ? 0.810 9.545 10.845 1.00 87.50 95 THR A CA 1
ATOM 789 C C . THR A 1 95 ? 0.385 9.062 12.223 1.00 87.50 95 THR A C 1
ATOM 791 O O . THR A 1 95 ? -0.679 9.476 12.665 1.00 87.50 95 THR A O 1
ATOM 794 N N . MET A 1 96 ? 1.214 8.285 12.931 1.00 91.00 96 MET A N 1
ATOM 795 C CA . MET A 1 96 ? 0.905 7.780 14.276 1.00 91.00 96 MET A CA 1
ATOM 796 C C . MET A 1 96 ? 0.593 8.920 15.246 1.00 91.00 96 MET A C 1
ATOM 798 O O . MET A 1 96 ? -0.468 8.933 15.863 1.00 91.00 96 MET A O 1
ATOM 802 N N . GLU A 1 97 ? 1.462 9.932 15.293 1.00 90.00 97 GLU A N 1
ATOM 803 C CA . GLU A 1 97 ? 1.289 11.129 16.130 1.00 90.00 97 GLU A CA 1
ATOM 804 C C . GLU A 1 97 ? -0.018 11.873 15.823 1.00 90.00 97 GLU A C 1
ATOM 806 O O . GLU A 1 97 ? -0.663 12.432 16.709 1.00 90.00 97 GLU A O 1
ATOM 811 N N . LYS A 1 98 ? -0.438 11.861 14.554 1.00 90.19 98 LYS A N 1
ATOM 812 C CA . LYS A 1 98 ? -1.634 12.564 14.073 1.00 90.19 98 LYS A CA 1
ATOM 813 C C . LYS A 1 98 ? -2.924 11.779 14.267 1.00 90.19 98 LYS A C 1
ATOM 815 O O . LYS A 1 98 ? -3.986 12.337 14.011 1.00 90.19 98 LYS A O 1
ATOM 820 N N . VAL A 1 99 ? -2.854 10.502 14.635 1.00 92.06 99 VAL A N 1
ATOM 821 C CA . VAL A 1 99 ? -4.036 9.647 14.819 1.00 92.06 99 VAL A CA 1
ATOM 822 C C . VAL A 1 99 ? -4.141 9.068 16.225 1.00 92.06 99 VAL A C 1
ATOM 824 O O . VAL A 1 99 ? -5.172 8.493 16.545 1.00 92.06 99 VAL A O 1
ATOM 827 N N . GLN A 1 100 ? -3.139 9.269 17.085 1.00 93.06 100 GLN A N 1
ATOM 828 C CA . GLN A 1 100 ? -3.111 8.747 18.459 1.00 93.06 100 GLN A CA 1
ATOM 829 C C . GLN A 1 100 ? -4.322 9.154 19.318 1.00 93.06 100 GLN A C 1
ATOM 831 O O . GLN A 1 100 ? -4.713 8.440 20.229 1.00 93.06 100 GLN A O 1
ATOM 836 N N . PHE A 1 101 ? -4.965 10.286 19.017 1.00 91.12 101 PHE A N 1
ATOM 837 C CA . PHE A 1 101 ? -6.182 10.720 19.715 1.00 91.12 101 PHE A CA 1
ATOM 838 C C . PHE A 1 101 ? -7.458 10.011 19.228 1.00 91.12 101 PHE A C 1
ATOM 840 O O . PHE A 1 101 ? -8.539 10.285 19.742 1.00 91.12 101 PHE A O 1
ATOM 847 N N . PHE A 1 102 ? -7.365 9.149 18.211 1.00 92.94 102 PHE A N 1
ATOM 848 C CA . PHE A 1 102 ? -8.450 8.264 17.781 1.00 92.94 102 PHE A CA 1
ATOM 849 C C . PHE A 1 102 ? -8.340 6.861 18.405 1.00 92.94 102 PHE A C 1
ATOM 851 O O . PHE A 1 102 ? -9.320 6.129 18.386 1.00 92.94 102 PHE A O 1
ATOM 858 N N . GLY A 1 103 ? -7.167 6.464 18.907 1.00 94.62 103 GLY A N 1
ATOM 859 C CA . GLY A 1 103 ? -6.875 5.104 19.367 1.00 94.62 103 GLY A CA 1
ATOM 860 C C . GLY A 1 103 ? -5.372 4.826 19.415 1.00 94.62 103 GLY A C 1
ATOM 861 O O . GLY A 1 103 ? -4.570 5.705 19.108 1.00 94.62 103 GLY A O 1
ATOM 862 N N . THR A 1 104 ? -4.987 3.599 19.756 1.00 96.88 104 THR A N 1
ATOM 863 C CA . THR A 1 104 ? -3.590 3.172 19.924 1.00 96.88 104 THR A CA 1
ATOM 864 C C . THR A 1 104 ? -2.913 2.977 18.562 1.00 96.88 104 THR A C 1
ATOM 866 O O . THR A 1 104 ? -3.261 2.042 17.834 1.00 96.88 104 THR A O 1
ATOM 869 N N . PRO A 1 105 ? -1.949 3.826 18.161 1.00 95.75 105 PRO A N 1
ATOM 870 C CA . PRO A 1 105 ? -1.316 3.701 16.858 1.00 95.75 105 PRO A CA 1
ATOM 871 C C . PRO A 1 105 ? -0.186 2.663 16.867 1.00 95.75 105 PRO A C 1
ATOM 873 O O . PRO A 1 105 ? 0.643 2.632 17.772 1.00 95.75 105 PRO A O 1
ATOM 876 N N . ILE A 1 106 ? -0.087 1.873 15.798 1.00 95.38 106 ILE A N 1
ATOM 877 C CA . ILE A 1 106 ? 1.030 0.955 15.533 1.00 95.38 106 ILE A CA 1
ATOM 878 C C . ILE A 1 106 ? 1.665 1.328 14.197 1.00 95.38 106 ILE A C 1
ATOM 880 O O . ILE A 1 106 ? 0.969 1.515 13.197 1.00 95.38 106 ILE A O 1
ATOM 884 N N . TYR A 1 107 ? 2.995 1.397 14.152 1.00 92.12 107 TYR A N 1
ATOM 885 C CA . TYR A 1 107 ? 3.712 1.499 12.885 1.00 92.12 107 TYR A CA 1
ATOM 886 C C . TYR A 1 107 ? 3.791 0.134 12.206 1.00 92.12 107 TYR A C 1
ATOM 888 O O . TYR A 1 107 ? 4.349 -0.810 12.767 1.00 92.12 107 TYR A O 1
ATOM 896 N N . LEU A 1 108 ? 3.316 0.053 10.967 1.00 91.25 108 LEU A N 1
ATOM 897 C CA . LEU A 1 108 ? 3.571 -1.082 10.093 1.00 91.25 108 LEU A CA 1
ATOM 898 C C . LEU A 1 108 ? 3.954 -0.560 8.706 1.00 91.25 108 LEU A C 1
ATOM 900 O O . LEU A 1 108 ? 3.100 0.018 8.031 1.00 91.25 108 LEU A O 1
ATOM 904 N N . PRO A 1 109 ? 5.205 -0.748 8.249 1.00 85.50 109 PRO A N 1
ATOM 905 C CA . PRO A 1 109 ? 5.600 -0.333 6.912 1.00 85.50 109 PRO A CA 1
ATOM 906 C C . PRO A 1 109 ? 4.696 -0.942 5.836 1.00 85.50 109 PRO A C 1
ATOM 908 O O . PRO A 1 109 ? 4.192 -2.058 5.970 1.00 85.50 109 PRO A O 1
ATOM 911 N N . LEU A 1 110 ? 4.533 -0.214 4.732 1.00 85.62 110 LEU A N 1
ATOM 912 C CA . LEU A 1 110 ? 3.816 -0.716 3.565 1.00 85.62 110 LEU A CA 1
ATOM 913 C C . LEU A 1 110 ? 4.452 -2.027 3.077 1.00 85.62 110 LEU A C 1
ATOM 915 O O . LEU A 1 110 ? 5.646 -2.063 2.785 1.00 85.62 110 LEU A O 1
ATOM 919 N N . SER A 1 111 ? 3.638 -3.074 2.955 1.00 90.44 111 SER A N 1
ATOM 920 C CA . SER A 1 111 ? 4.062 -4.405 2.521 1.00 90.44 111 SER A CA 1
ATOM 921 C C . SER A 1 111 ? 3.366 -4.847 1.236 1.00 90.44 111 SER A C 1
ATOM 923 O O . SER A 1 111 ? 2.324 -4.306 0.843 1.00 90.44 111 SER A O 1
ATOM 925 N N . VAL A 1 112 ? 3.980 -5.815 0.556 1.00 92.38 112 VAL A N 1
ATOM 926 C CA . VAL A 1 112 ? 3.466 -6.442 -0.669 1.00 92.38 112 VAL A CA 1
ATOM 927 C C . VAL A 1 112 ? 3.759 -7.944 -0.662 1.00 92.38 112 VAL A C 1
ATOM 929 O O . VAL A 1 112 ? 4.675 -8.387 0.023 1.00 92.38 112 VAL A O 1
ATOM 932 N N . ASN A 1 113 ? 3.017 -8.739 -1.436 1.00 91.75 113 ASN A N 1
ATOM 933 C CA . ASN A 1 113 ? 3.331 -10.159 -1.623 1.00 91.75 113 ASN A CA 1
ATOM 934 C C . ASN A 1 113 ? 4.532 -10.323 -2.574 1.00 91.75 113 ASN A C 1
ATOM 936 O O . ASN A 1 113 ? 4.364 -10.412 -3.795 1.00 91.75 113 ASN A O 1
ATOM 940 N N . VAL A 1 114 ? 5.749 -10.346 -2.021 1.00 93.88 114 VAL A N 1
ATOM 941 C CA . VAL A 1 114 ? 7.001 -10.320 -2.794 1.00 93.88 114 VAL A CA 1
ATOM 942 C C . VAL A 1 114 ? 7.081 -11.530 -3.715 1.00 93.88 114 VAL A C 1
ATOM 944 O O . VAL A 1 114 ? 7.282 -11.368 -4.918 1.00 93.88 114 VAL A O 1
ATOM 947 N N . LYS A 1 115 ? 6.801 -12.728 -3.187 1.00 92.44 115 LYS A N 1
ATOM 948 C CA . LYS A 1 115 ? 6.829 -13.981 -3.959 1.00 92.44 115 LYS A CA 1
ATOM 949 C C . LYS A 1 115 ? 5.879 -13.966 -5.157 1.00 92.44 115 LYS A C 1
ATOM 951 O O . LYS A 1 115 ? 6.155 -14.602 -6.172 1.00 92.44 115 LYS A O 1
ATOM 956 N N . GLN A 1 116 ? 4.733 -13.290 -5.058 1.00 92.88 116 GLN A N 1
ATOM 957 C CA . GLN A 1 116 ? 3.796 -13.165 -6.175 1.00 92.88 116 GLN A CA 1
ATOM 958 C C . GLN A 1 116 ? 4.327 -12.218 -7.254 1.00 92.88 116 GLN A C 1
ATOM 960 O O . GLN A 1 116 ? 4.177 -12.516 -8.440 1.00 92.88 116 GLN A O 1
ATOM 965 N N . ILE A 1 117 ? 4.962 -11.117 -6.853 1.00 95.31 117 ILE A N 1
ATOM 966 C CA . ILE A 1 117 ? 5.496 -10.100 -7.764 1.00 95.31 117 ILE A CA 1
ATOM 967 C C . ILE A 1 117 ? 6.743 -10.618 -8.488 1.00 95.31 117 ILE A C 1
ATOM 969 O O . ILE A 1 117 ? 6.891 -10.403 -9.690 1.00 95.31 117 ILE A O 1
ATOM 973 N N . GLU A 1 118 ? 7.611 -11.353 -7.792 1.00 96.19 118 GLU A N 1
ATOM 974 C CA . GLU A 1 118 ? 8.843 -11.923 -8.354 1.00 96.19 118 GLU A CA 1
ATOM 975 C C . GLU A 1 118 ? 8.595 -12.830 -9.564 1.00 96.19 118 GLU A C 1
ATOM 977 O O . GLU A 1 118 ? 9.438 -12.896 -10.456 1.00 96.19 118 GLU A O 1
ATOM 982 N N . LYS A 1 119 ? 7.412 -13.452 -9.666 1.00 96.62 119 LYS A N 1
ATOM 983 C CA . LYS A 1 119 ? 7.015 -14.276 -10.824 1.00 96.62 119 LYS A CA 1
ATOM 984 C C . LYS A 1 119 ? 7.000 -13.506 -12.147 1.00 96.62 119 LYS A C 1
ATOM 986 O O . LYS A 1 119 ? 7.075 -14.122 -13.204 1.00 96.62 119 LYS A O 1
ATOM 991 N N . TYR A 1 120 ? 6.888 -12.180 -12.100 1.00 97.25 120 TYR A N 1
ATOM 992 C CA . TYR A 1 120 ? 6.904 -11.318 -13.283 1.00 97.25 120 TYR A CA 1
ATOM 993 C C . TYR A 1 120 ? 8.299 -10.778 -13.610 1.00 97.25 120 TYR A C 1
ATOM 995 O O . TYR A 1 120 ? 8.465 -10.098 -14.620 1.00 97.25 120 TYR A O 1
ATOM 1003 N N . LYS A 1 121 ? 9.306 -11.034 -12.767 1.00 96.38 121 LYS A N 1
ATOM 1004 C CA . LYS A 1 121 ? 10.658 -10.507 -12.955 1.00 96.38 121 LYS A CA 1
ATOM 1005 C C . LYS A 1 121 ? 11.285 -11.080 -14.226 1.00 96.38 121 LYS A C 1
ATOM 1007 O O . LYS A 1 121 ? 11.298 -12.291 -14.440 1.00 96.38 121 LYS A O 1
ATOM 1012 N N . ARG A 1 122 ? 11.858 -10.205 -15.056 1.00 94.12 122 ARG A N 1
ATOM 1013 C CA . ARG A 1 122 ? 12.609 -10.586 -16.260 1.00 94.12 122 ARG A CA 1
ATOM 1014 C C . ARG A 1 122 ? 14.106 -10.443 -16.012 1.00 94.12 122 ARG A C 1
ATOM 1016 O O . ARG A 1 122 ? 14.538 -9.495 -15.362 1.00 94.12 122 ARG A O 1
ATOM 1023 N N . LYS A 1 123 ? 14.893 -11.375 -16.560 1.00 92.00 123 LYS A N 1
ATOM 1024 C CA . LYS A 1 123 ? 16.366 -11.298 -16.538 1.00 92.00 123 LYS A CA 1
ATOM 1025 C C . LYS A 1 123 ? 16.899 -10.216 -17.480 1.00 92.00 123 LYS A C 1
ATOM 1027 O O . LYS A 1 123 ? 17.886 -9.572 -17.159 1.00 92.00 123 LYS A O 1
ATOM 1032 N N . VAL A 1 124 ? 16.235 -10.028 -18.622 1.00 95.12 124 VAL A N 1
ATOM 1033 C CA . VAL A 1 124 ? 16.611 -9.054 -19.654 1.00 95.12 124 VAL A CA 1
ATOM 1034 C C . VAL A 1 124 ? 15.491 -8.034 -19.810 1.00 95.12 124 VAL A C 1
ATOM 1036 O O . VAL A 1 124 ? 14.318 -8.405 -19.921 1.00 95.12 124 VAL A O 1
ATOM 1039 N N . LYS A 1 125 ? 15.873 -6.758 -19.809 1.00 97.06 125 LYS A N 1
ATOM 1040 C CA . LYS A 1 125 ? 14.991 -5.605 -19.985 1.00 97.06 125 LYS A CA 1
ATOM 1041 C C . LYS A 1 125 ? 15.195 -5.039 -21.388 1.00 97.06 125 LYS A C 1
ATOM 1043 O O . LYS A 1 125 ? 16.326 -4.898 -21.845 1.00 97.06 125 LYS A O 1
ATOM 1048 N N . ASP A 1 126 ? 14.094 -4.768 -22.077 1.00 96.69 126 ASP A N 1
ATOM 1049 C CA . ASP A 1 126 ? 14.052 -4.372 -23.490 1.00 96.69 126 ASP A CA 1
ATOM 1050 C C . ASP A 1 126 ? 13.508 -2.952 -23.694 1.00 96.69 126 ASP A C 1
ATOM 1052 O O . ASP A 1 126 ? 13.411 -2.482 -24.825 1.00 96.69 126 ASP A O 1
ATOM 1056 N N . LYS A 1 127 ? 13.163 -2.252 -22.609 1.00 97.88 127 LYS A N 1
ATOM 1057 C CA . LYS A 1 127 ? 12.682 -0.872 -22.642 1.00 97.88 127 LYS A CA 1
ATOM 1058 C C . LYS A 1 127 ? 13.421 -0.008 -21.630 1.00 97.88 127 LYS A C 1
ATOM 1060 O O . LYS A 1 127 ? 13.818 -0.490 -20.576 1.00 97.88 127 LYS A O 1
ATOM 1065 N N . LEU A 1 128 ? 13.597 1.275 -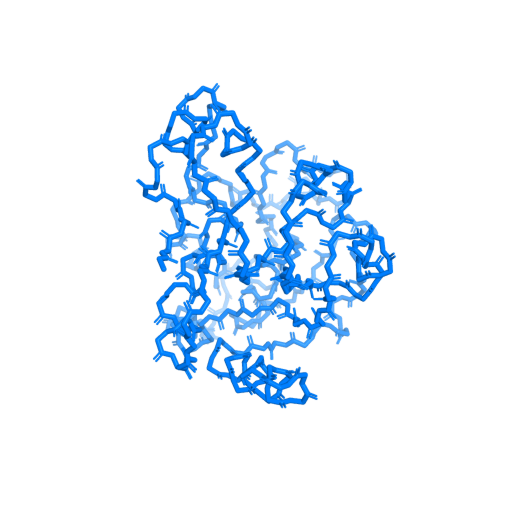21.937 1.00 97.25 128 LEU A N 1
ATOM 1066 C CA . LEU A 1 128 ? 14.406 2.176 -21.111 1.00 97.25 128 LEU A CA 1
ATOM 1067 C C . LEU A 1 128 ? 13.619 2.732 -19.922 1.00 97.25 128 LEU A C 1
ATOM 1069 O O . LEU A 1 128 ? 13.864 2.325 -18.789 1.00 97.25 128 LEU A O 1
ATOM 1073 N N . VAL A 1 129 ? 12.654 3.617 -20.180 1.00 98.06 129 VAL A N 1
ATOM 1074 C CA . VAL A 1 129 ? 11.997 4.422 -19.142 1.00 98.06 129 VAL A CA 1
ATOM 1075 C C . VAL A 1 129 ? 10.479 4.371 -19.286 1.00 98.06 129 VAL A C 1
ATOM 1077 O O . VAL A 1 129 ? 9.945 4.536 -20.384 1.00 98.06 129 VAL A O 1
ATOM 1080 N N . ALA A 1 130 ? 9.778 4.188 -18.168 1.00 97.88 130 ALA A N 1
ATOM 1081 C CA . ALA A 1 130 ? 8.328 4.344 -18.098 1.00 97.88 130 ALA A CA 1
ATOM 1082 C C . ALA A 1 130 ? 7.875 5.091 -16.844 1.00 97.88 130 ALA A C 1
ATOM 1084 O O . ALA A 1 130 ? 8.527 5.079 -15.805 1.00 97.88 130 ALA A O 1
ATOM 1085 N N . PHE A 1 131 ? 6.692 5.684 -16.924 1.00 96.50 131 PHE A N 1
ATOM 1086 C CA . PHE A 1 131 ? 5.899 6.124 -15.787 1.00 96.50 131 PHE A CA 1
ATOM 1087 C C . PHE A 1 131 ? 4.853 5.071 -15.429 1.00 96.50 131 PHE A C 1
ATOM 1089 O O . PHE A 1 131 ? 4.108 4.613 -16.294 1.00 96.50 131 PHE A O 1
ATOM 1096 N N . ALA A 1 132 ? 4.738 4.739 -14.143 1.00 93.56 132 ALA A N 1
ATOM 1097 C CA . ALA A 1 132 ? 3.708 3.844 -13.628 1.00 93.56 132 ALA A CA 1
ATOM 1098 C C . ALA A 1 132 ? 2.962 4.506 -12.462 1.00 93.56 132 ALA A C 1
ATOM 1100 O O . ALA A 1 132 ? 3.466 4.633 -11.343 1.00 93.56 132 ALA A O 1
ATOM 1101 N N . GLY A 1 133 ? 1.718 4.908 -12.708 1.00 85.88 133 GLY A N 1
ATOM 1102 C CA . GLY A 1 133 ? 0.939 5.666 -11.737 1.00 85.88 133 GLY A CA 1
ATOM 1103 C C . GLY A 1 133 ? -0.447 6.044 -12.238 1.00 85.88 133 GLY A C 1
ATOM 1104 O O . GLY A 1 133 ? -0.982 5.456 -13.178 1.00 85.88 133 GLY A O 1
ATOM 1105 N N . ARG A 1 134 ? -1.056 7.030 -11.575 1.00 82.19 134 ARG A N 1
ATOM 1106 C CA . ARG A 1 134 ? -2.301 7.640 -12.057 1.00 82.19 134 ARG A CA 1
ATOM 1107 C C . ARG A 1 134 ? -1.958 8.680 -13.113 1.00 82.19 134 ARG A C 1
ATOM 1109 O O . ARG A 1 134 ? -1.033 9.457 -12.910 1.00 82.19 134 ARG A O 1
ATOM 1116 N N . GLU A 1 135 ? -2.723 8.725 -14.194 1.00 83.50 135 GLU A N 1
ATOM 1117 C CA . GLU A 1 135 ? -2.485 9.650 -15.306 1.00 83.50 135 GLU A CA 1
ATOM 1118 C C . GLU A 1 135 ? -2.456 11.118 -14.857 1.00 83.50 135 GLU A C 1
ATOM 1120 O O . GLU A 1 135 ? -1.526 11.849 -15.174 1.00 83.50 135 GLU A O 1
ATOM 1125 N N . ASN A 1 136 ? -3.376 11.514 -13.973 1.00 81.62 136 ASN A N 1
ATOM 1126 C CA . ASN A 1 136 ? -3.418 12.857 -13.382 1.00 81.62 136 ASN A CA 1
ATOM 1127 C C . ASN A 1 136 ? -2.267 13.182 -12.404 1.00 81.62 136 ASN A C 1
ATOM 1129 O O . ASN A 1 136 ? -2.302 14.210 -11.727 1.00 81.62 136 ASN A O 1
ATOM 1133 N N . LYS A 1 137 ? -1.289 12.284 -12.252 1.00 83.44 137 LYS A N 1
ATOM 1134 C CA . LYS A 1 137 ? -0.064 12.492 -11.469 1.00 83.44 137 LYS A CA 1
ATOM 1135 C C . LYS A 1 137 ? 1.183 12.620 -12.337 1.00 83.44 137 LYS A C 1
ATOM 1137 O O . LYS A 1 137 ? 2.253 12.848 -11.781 1.00 83.44 137 LYS A O 1
ATOM 1142 N N . ILE A 1 138 ? 1.051 12.498 -13.656 1.00 84.56 138 ILE A N 1
ATOM 1143 C CA . ILE A 1 138 ? 2.132 12.821 -14.584 1.00 84.56 138 ILE A CA 1
ATOM 1144 C C . ILE A 1 138 ? 2.415 14.320 -14.458 1.00 84.56 138 ILE A C 1
ATOM 1146 O O . ILE A 1 138 ? 1.504 15.142 -14.527 1.00 84.56 138 ILE A O 1
ATOM 1150 N N . ASN A 1 139 ? 3.676 14.664 -14.228 1.00 85.44 139 ASN A N 1
ATOM 1151 C CA . ASN A 1 139 ? 4.143 16.035 -14.073 1.00 85.44 139 ASN A CA 1
ATOM 1152 C C . ASN A 1 139 ? 5.439 16.239 -14.871 1.00 85.44 139 ASN A C 1
ATOM 1154 O O . ASN A 1 139 ? 5.939 15.314 -15.506 1.00 85.44 139 ASN A O 1
ATOM 1158 N N . ASN A 1 140 ? 5.996 17.446 -14.814 1.00 86.88 140 ASN A N 1
ATOM 1159 C CA . ASN A 1 140 ? 7.221 17.833 -15.518 1.00 86.88 140 ASN A CA 1
ATOM 1160 C C . ASN A 1 140 ? 8.485 17.045 -15.116 1.00 86.88 140 ASN A C 1
ATOM 1162 O O . ASN A 1 140 ? 9.494 17.149 -15.805 1.00 86.88 140 ASN A O 1
ATOM 1166 N N . ARG A 1 141 ? 8.456 16.266 -14.027 1.00 88.06 141 ARG A N 1
ATOM 1167 C CA . ARG A 1 141 ? 9.575 15.396 -13.624 1.00 88.06 141 ARG A CA 1
ATOM 1168 C C . ARG A 1 141 ? 9.595 14.083 -14.390 1.00 88.06 141 ARG A C 1
ATOM 1170 O O . ARG A 1 141 ? 10.630 13.428 -14.430 1.00 88.06 141 ARG A O 1
ATOM 1177 N N . VAL A 1 142 ? 8.458 13.685 -14.958 1.00 92.50 142 VAL A N 1
ATOM 1178 C CA . VAL A 1 142 ? 8.364 12.525 -15.840 1.00 92.50 142 VAL A CA 1
ATOM 1179 C C . VAL A 1 142 ? 8.829 12.962 -17.232 1.00 92.50 142 VAL A C 1
ATOM 1181 O O . VAL A 1 142 ? 8.206 13.856 -17.809 1.00 92.50 142 VAL A O 1
ATOM 1184 N N . PRO A 1 143 ? 9.894 12.361 -17.794 1.00 93.00 143 PRO A N 1
ATOM 1185 C CA . PRO A 1 143 ? 10.368 12.717 -19.123 1.00 93.00 143 PRO A CA 1
ATOM 1186 C C . PRO A 1 143 ? 9.282 12.504 -20.178 1.00 93.00 143 PRO A C 1
ATOM 1188 O O . PRO A 1 143 ? 8.548 11.517 -20.132 1.00 93.00 143 PRO A O 1
ATOM 1191 N N . SER A 1 144 ? 9.197 13.402 -21.160 1.00 93.56 144 SER A N 1
ATOM 1192 C CA . SER A 1 144 ? 8.181 13.336 -22.222 1.00 93.56 144 SER A CA 1
ATOM 1193 C C . SER A 1 144 ? 8.262 12.060 -23.068 1.00 93.56 144 SER A C 1
ATOM 1195 O O . SER A 1 144 ? 7.243 11.619 -23.593 1.00 93.56 144 SER A O 1
ATOM 1197 N N . TYR A 1 145 ? 9.451 11.460 -23.166 1.00 94.12 145 TYR A N 1
ATOM 1198 C CA . TYR A 1 145 ? 9.705 10.209 -23.882 1.00 94.12 145 TYR A CA 1
ATOM 1199 C C . TYR A 1 145 ? 9.389 8.946 -23.063 1.00 94.12 145 TYR A C 1
ATOM 1201 O O . TYR A 1 145 ? 9.499 7.843 -23.591 1.00 94.12 145 TYR A O 1
ATOM 1209 N N . ALA A 1 146 ? 9.051 9.070 -21.775 1.00 96.81 146 ALA A N 1
ATOM 1210 C CA . ALA A 1 146 ? 8.744 7.914 -20.943 1.00 96.81 146 ALA A CA 1
ATOM 1211 C C . ALA A 1 146 ? 7.398 7.295 -21.352 1.00 96.81 146 ALA A C 1
ATOM 1213 O O . ALA A 1 146 ? 6.374 7.984 -21.416 1.00 96.81 146 ALA A O 1
ATOM 1214 N N . ASP A 1 147 ? 7.381 5.976 -21.549 1.00 97.25 147 ASP A N 1
ATOM 1215 C CA . ASP A 1 147 ? 6.142 5.238 -21.802 1.00 97.25 147 ASP A CA 1
ATOM 1216 C C . ASP A 1 147 ? 5.175 5.388 -20.613 1.00 97.25 147 ASP A C 1
ATOM 1218 O O . ASP A 1 147 ? 5.581 5.392 -19.450 1.00 97.25 147 ASP A O 1
ATOM 1222 N N . LYS A 1 148 ? 3.867 5.472 -20.878 1.00 94.88 148 LYS A N 1
ATOM 1223 C CA . LYS A 1 148 ? 2.847 5.707 -19.841 1.00 94.88 148 LYS A CA 1
ATOM 1224 C C . LYS A 1 148 ? 2.097 4.421 -19.498 1.00 94.88 148 LYS A C 1
ATOM 1226 O O . LYS A 1 148 ? 1.117 4.064 -20.146 1.00 94.88 148 LYS A O 1
ATOM 1231 N N . LEU A 1 149 ? 2.503 3.752 -18.422 1.00 94.06 149 LEU A N 1
ATOM 1232 C CA . LEU A 1 149 ? 1.852 2.547 -17.901 1.00 94.06 149 LEU A CA 1
ATOM 1233 C C . LEU A 1 149 ? 0.714 2.922 -16.939 1.00 94.06 149 LEU A C 1
ATOM 1235 O O . LEU A 1 149 ? 0.814 2.766 -15.718 1.00 94.06 149 LEU A O 1
ATOM 1239 N N . THR A 1 150 ? -0.380 3.451 -17.488 1.00 89.50 150 THR A N 1
ATOM 1240 C CA . THR A 1 150 ? -1.553 3.893 -16.714 1.00 89.50 150 THR A CA 1
ATOM 1241 C C . THR A 1 150 ? -2.798 3.081 -17.072 1.00 89.50 150 THR A C 1
ATOM 1243 O O . THR A 1 150 ? -2.881 2.481 -18.137 1.00 89.50 150 THR A O 1
ATOM 1246 N N . GLY A 1 151 ? -3.756 2.977 -16.145 1.00 82.50 151 GLY A N 1
ATOM 1247 C CA . GLY A 1 151 ? -5.042 2.304 -16.395 1.00 82.50 151 GLY A CA 1
ATOM 1248 C C . GLY A 1 151 ? -4.998 0.774 -16.552 1.00 82.50 151 GLY A C 1
ATOM 1249 O O . GLY A 1 151 ? -6.054 0.146 -16.624 1.00 82.50 151 GLY A O 1
ATOM 1250 N N . LEU A 1 152 ? -3.813 0.159 -16.548 1.00 87.56 152 LEU A N 1
ATOM 1251 C CA . LEU A 1 152 ? -3.641 -1.280 -16.736 1.00 87.56 152 LEU A CA 1
ATOM 1252 C C . LEU A 1 152 ? -4.140 -2.103 -15.528 1.00 87.56 152 LEU A C 1
ATOM 1254 O O . LEU A 1 152 ? -3.928 -1.712 -14.374 1.00 87.56 152 LEU A O 1
ATOM 1258 N N . PRO A 1 153 ? -4.734 -3.294 -15.756 1.00 87.69 153 PRO A N 1
ATOM 1259 C CA . PRO A 1 153 ? -4.901 -4.301 -14.710 1.00 87.69 153 PRO A CA 1
ATOM 1260 C C . PRO A 1 153 ? -3.553 -4.655 -14.072 1.00 87.69 153 PRO A C 1
ATOM 1262 O O . PRO A 1 153 ? -2.529 -4.659 -14.752 1.00 87.69 153 PRO A O 1
ATOM 1265 N N . ARG A 1 154 ? -3.532 -5.017 -12.782 1.00 88.25 154 ARG A N 1
ATOM 1266 C CA . ARG A 1 154 ? -2.259 -5.161 -12.050 1.00 88.25 154 ARG A CA 1
ATOM 1267 C C . ARG A 1 154 ? -1.326 -6.210 -12.629 1.00 88.25 154 ARG A C 1
ATOM 1269 O O . ARG A 1 154 ? -0.141 -5.934 -12.731 1.00 88.25 154 ARG A O 1
ATOM 1276 N N . TYR A 1 155 ? -1.842 -7.362 -13.053 1.00 91.75 155 TYR A N 1
ATOM 1277 C CA . TYR A 1 155 ? -1.007 -8.397 -13.665 1.00 91.75 155 TYR A CA 1
ATOM 1278 C C . TYR A 1 155 ? -0.326 -7.892 -14.953 1.00 91.75 155 TYR A C 1
ATOM 1280 O O . TYR A 1 155 ? 0.874 -8.083 -15.113 1.00 91.75 155 TYR A O 1
ATOM 1288 N N . ARG A 1 156 ? -1.053 -7.164 -15.820 1.00 94.06 156 ARG A N 1
ATOM 1289 C CA . ARG A 1 156 ? -0.481 -6.522 -17.019 1.00 94.06 156 ARG A CA 1
ATOM 1290 C C . ARG A 1 156 ? 0.514 -5.436 -16.651 1.00 94.06 156 ARG A C 1
ATOM 1292 O O . ARG A 1 156 ? 1.564 -5.349 -17.265 1.00 94.06 156 ARG A O 1
ATOM 1299 N N . LEU A 1 157 ? 0.198 -4.630 -15.641 1.00 94.06 157 LEU A N 1
ATOM 1300 C CA . LEU A 1 157 ? 1.086 -3.577 -15.171 1.00 94.06 157 LEU A CA 1
ATOM 1301 C C . LEU A 1 157 ? 2.421 -4.154 -14.680 1.00 94.06 157 LEU A C 1
ATOM 1303 O O . LEU A 1 157 ? 3.463 -3.650 -15.071 1.00 94.06 157 LEU A O 1
ATOM 1307 N N . LEU A 1 158 ? 2.404 -5.234 -13.890 1.00 96.00 158 LEU A N 1
ATOM 1308 C CA . LEU A 1 158 ? 3.621 -5.919 -13.437 1.00 96.00 158 LEU A CA 1
ATOM 1309 C C . LEU A 1 158 ? 4.403 -6.535 -14.607 1.00 96.00 158 LEU A C 1
ATOM 1311 O O . LEU A 1 158 ? 5.622 -6.379 -14.670 1.00 96.00 158 LEU A O 1
ATOM 1315 N N . GLN A 1 159 ? 3.707 -7.176 -15.555 1.00 96.94 159 GLN A N 1
ATOM 1316 C CA . GLN A 1 159 ? 4.315 -7.703 -16.781 1.00 96.94 159 GLN A CA 1
ATOM 1317 C C . GLN A 1 159 ? 5.010 -6.602 -17.586 1.00 96.94 159 GLN A C 1
ATOM 1319 O O . GLN A 1 159 ? 6.187 -6.744 -17.901 1.00 96.94 159 GLN A O 1
ATOM 1324 N N . GLU A 1 160 ? 4.327 -5.495 -17.876 1.00 97.44 160 GLU A N 1
ATOM 1325 C CA . GLU A 1 160 ? 4.910 -4.397 -18.650 1.00 97.44 160 GLU A CA 1
ATOM 1326 C C . GLU A 1 160 ? 6.029 -3.695 -17.883 1.00 97.44 160 GLU A C 1
ATOM 1328 O O . GLU A 1 160 ? 7.096 -3.490 -18.445 1.00 97.44 160 GLU A O 1
ATOM 1333 N N . MET A 1 161 ? 5.857 -3.398 -16.591 1.00 97.69 161 MET A N 1
ATOM 1334 C CA . MET A 1 161 ? 6.905 -2.765 -15.779 1.00 97.69 161 MET A CA 1
ATOM 1335 C C . MET A 1 161 ? 8.200 -3.580 -15.761 1.00 97.69 161 MET A C 1
ATOM 1337 O O . MET A 1 161 ? 9.282 -3.003 -15.822 1.00 97.69 161 MET A O 1
ATOM 1341 N N . SER A 1 162 ? 8.109 -4.916 -15.735 1.00 97.94 162 SER A N 1
ATOM 1342 C CA . SER A 1 162 ? 9.285 -5.798 -15.698 1.00 97.94 162 SER A CA 1
ATOM 1343 C C . SER A 1 162 ? 10.250 -5.598 -16.875 1.00 97.94 162 SER A C 1
ATOM 1345 O O . SER A 1 162 ? 11.437 -5.910 -16.754 1.00 97.94 162 SER A O 1
ATOM 1347 N N . ARG A 1 163 ? 9.747 -5.048 -17.987 1.00 98.31 163 ARG A N 1
ATOM 1348 C CA . ARG A 1 163 ? 10.466 -4.776 -19.236 1.00 98.31 163 ARG A CA 1
ATOM 1349 C C . ARG A 1 163 ? 11.396 -3.569 -19.167 1.00 98.31 163 ARG A C 1
ATOM 1351 O O . ARG A 1 163 ? 12.306 -3.484 -19.985 1.00 98.31 163 ARG A O 1
ATOM 1358 N N . TYR A 1 164 ? 11.166 -2.654 -18.224 1.00 98.44 164 TYR A N 1
ATOM 1359 C CA . TYR A 1 164 ? 11.850 -1.362 -18.172 1.00 98.44 164 TYR A CA 1
ATOM 1360 C C . TYR A 1 164 ? 13.043 -1.364 -17.219 1.00 98.44 164 TYR A C 1
ATOM 1362 O O . TYR A 1 164 ? 12.972 -1.972 -16.142 1.00 98.44 164 TYR A O 1
ATOM 1370 N N . TYR A 1 165 ? 14.112 -0.657 -17.592 1.00 97.62 165 TYR A N 1
ATOM 1371 C CA . TYR A 1 165 ? 15.250 -0.355 -16.715 1.00 97.62 165 TYR A CA 1
ATOM 1372 C C . TYR A 1 165 ? 14.853 0.617 -15.610 1.00 97.62 165 TYR A C 1
ATOM 1374 O O . TYR A 1 165 ? 15.027 0.292 -14.438 1.00 97.62 165 TYR A O 1
ATOM 1382 N N . GLU A 1 166 ? 14.239 1.741 -15.969 1.00 97.75 166 GLU A N 1
ATOM 1383 C CA . GLU A 1 166 ? 13.835 2.781 -15.028 1.00 97.75 166 GLU A CA 1
ATOM 1384 C C . GLU A 1 166 ? 12.315 2.952 -14.995 1.00 97.75 166 GLU A C 1
ATOM 1386 O O . GLU A 1 166 ? 11.640 2.979 -16.030 1.00 97.75 166 GLU A O 1
ATOM 1391 N N . ILE A 1 167 ? 11.769 3.113 -13.790 1.00 97.50 167 ILE A N 1
ATOM 1392 C CA . ILE A 1 167 ? 10.354 3.402 -13.574 1.00 97.50 167 ILE A CA 1
ATOM 1393 C C . ILE A 1 167 ? 10.192 4.658 -12.714 1.00 97.50 167 ILE A C 1
ATOM 1395 O O . ILE A 1 167 ? 10.613 4.703 -11.556 1.00 97.50 167 ILE A O 1
ATOM 1399 N N . TYR A 1 168 ? 9.470 5.640 -13.252 1.00 96.00 168 TYR A N 1
ATOM 1400 C CA . TYR A 1 168 ? 8.915 6.756 -12.498 1.00 96.00 168 TYR A CA 1
ATOM 1401 C C . TYR A 1 168 ? 7.661 6.299 -11.755 1.00 96.00 168 TYR A C 1
ATOM 1403 O O . TYR A 1 168 ? 6.597 6.117 -12.353 1.00 96.00 168 TYR A O 1
ATOM 1411 N N . ALA A 1 169 ? 7.773 6.107 -10.443 1.00 93.12 169 ALA A N 1
ATOM 1412 C CA . ALA A 1 169 ? 6.668 5.660 -9.602 1.00 93.12 169 ALA A CA 1
ATOM 1413 C C . ALA A 1 169 ? 6.844 6.102 -8.143 1.00 93.12 169 ALA A C 1
ATOM 1415 O O . ALA A 1 169 ? 7.941 6.429 -7.697 1.00 93.12 169 ALA A O 1
ATOM 1416 N N . VAL A 1 170 ? 5.755 6.042 -7.368 1.00 88.88 170 VAL A N 1
ATOM 1417 C CA . VAL A 1 170 ? 5.775 6.251 -5.909 1.00 88.88 170 VAL A CA 1
ATOM 1418 C C . VAL A 1 170 ? 4.937 5.217 -5.156 1.00 88.88 170 VAL A C 1
ATOM 1420 O O . VAL A 1 170 ? 4.076 4.540 -5.731 1.00 88.88 170 VAL A O 1
ATOM 1423 N N . GLY A 1 171 ? 5.180 5.106 -3.847 1.00 85.56 171 GLY A N 1
ATOM 1424 C CA . GLY A 1 171 ? 4.435 4.233 -2.941 1.00 85.56 171 GLY A CA 1
ATOM 1425 C C . GLY A 1 171 ? 4.481 2.764 -3.365 1.00 85.56 171 GLY A C 1
ATOM 1426 O O . GLY A 1 171 ? 5.517 2.251 -3.783 1.00 85.56 171 GLY A O 1
ATOM 1427 N N . ARG A 1 172 ? 3.331 2.086 -3.292 1.00 88.56 172 ARG A N 1
ATOM 1428 C CA . ARG A 1 172 ? 3.207 0.650 -3.582 1.00 88.56 172 ARG A CA 1
ATOM 1429 C C . ARG A 1 172 ? 3.764 0.249 -4.958 1.00 88.56 172 ARG A C 1
ATOM 1431 O O . ARG A 1 172 ? 4.546 -0.688 -5.053 1.00 88.56 172 ARG A O 1
ATOM 1438 N N . THR A 1 173 ? 3.405 0.972 -6.022 1.00 91.06 173 THR A N 1
ATOM 1439 C CA . THR A 1 173 ? 3.873 0.658 -7.389 1.00 91.06 173 THR A CA 1
ATOM 1440 C C . THR A 1 173 ? 5.390 0.697 -7.503 1.00 91.06 173 THR A C 1
ATOM 1442 O O . THR A 1 173 ? 5.974 -0.078 -8.248 1.00 91.06 173 THR A O 1
ATOM 1445 N N . ALA A 1 174 ? 6.033 1.568 -6.743 1.00 92.19 174 ALA A N 1
ATOM 1446 C CA . ALA A 1 174 ? 7.464 1.745 -6.812 1.00 92.19 174 ALA A CA 1
ATOM 1447 C C . ALA A 1 174 ? 8.226 0.697 -5.972 1.00 92.19 174 ALA A C 1
ATOM 1449 O O . ALA A 1 174 ? 9.288 0.245 -6.390 1.00 92.19 174 ALA A O 1
ATOM 1450 N N . ILE A 1 175 ? 7.634 0.195 -4.877 1.00 92.19 175 ILE A N 1
ATOM 1451 C CA . ILE A 1 175 ? 8.101 -1.037 -4.206 1.00 92.19 175 ILE A CA 1
ATOM 1452 C C . ILE A 1 175 ? 8.028 -2.228 -5.173 1.00 92.19 175 ILE A C 1
ATOM 1454 O O . ILE A 1 175 ? 8.973 -3.006 -5.276 1.00 92.19 175 ILE A O 1
ATOM 1458 N N . GLU A 1 176 ? 6.937 -2.346 -5.930 1.00 94.62 176 GLU A N 1
ATOM 1459 C CA . GLU A 1 176 ? 6.759 -3.436 -6.898 1.00 94.62 176 GLU A CA 1
ATOM 1460 C C . GLU A 1 176 ? 7.763 -3.362 -8.048 1.00 94.62 176 GLU A C 1
ATOM 1462 O O . GLU A 1 176 ? 8.396 -4.364 -8.365 1.00 94.62 176 GLU A O 1
ATOM 1467 N N . ALA A 1 177 ? 7.998 -2.175 -8.607 1.00 95.38 177 ALA A N 1
ATOM 1468 C CA . ALA A 1 177 ? 9.067 -1.949 -9.578 1.00 95.38 177 ALA A CA 1
ATOM 1469 C C . ALA A 1 177 ? 10.450 -2.356 -9.031 1.00 95.38 177 ALA A C 1
ATOM 1471 O O . ALA A 1 177 ? 11.228 -2.992 -9.742 1.00 95.38 177 ALA A O 1
ATOM 1472 N N . LYS A 1 178 ? 10.737 -2.053 -7.755 1.00 95.12 178 LYS A N 1
ATOM 1473 C CA . LYS A 1 178 ? 12.012 -2.396 -7.110 1.00 95.12 178 LYS A CA 1
ATOM 1474 C C . LYS A 1 178 ? 12.200 -3.913 -7.026 1.00 95.12 178 LYS A C 1
ATOM 1476 O O . LYS A 1 178 ? 13.275 -4.414 -7.341 1.00 95.12 178 LYS A O 1
ATOM 1481 N N . ILE A 1 179 ? 11.144 -4.660 -6.689 1.00 95.69 179 ILE A N 1
ATOM 1482 C CA . ILE A 1 179 ? 11.156 -6.138 -6.680 1.00 95.69 179 ILE A CA 1
ATOM 1483 C C . ILE A 1 179 ? 11.411 -6.697 -8.089 1.00 95.69 179 ILE A C 1
ATOM 1485 O O . ILE A 1 179 ? 12.214 -7.618 -8.268 1.00 95.69 179 ILE A O 1
ATOM 1489 N N . LEU A 1 180 ? 10.797 -6.089 -9.110 1.00 97.25 180 LEU A N 1
ATOM 1490 C CA . LEU A 1 180 ? 11.005 -6.422 -10.526 1.00 97.25 180 LEU A CA 1
ATOM 1491 C C . LEU A 1 180 ? 12.397 -6.020 -11.060 1.00 97.25 180 LEU A C 1
ATOM 1493 O O . LEU A 1 180 ? 12.689 -6.228 -12.241 1.00 97.25 180 LEU A O 1
ATOM 1497 N N . GLY A 1 181 ? 13.267 -5.468 -10.208 1.00 95.56 181 GLY A N 1
ATOM 1498 C CA . GLY A 1 181 ? 14.634 -5.081 -10.549 1.00 95.56 181 GLY A CA 1
ATOM 1499 C C . GLY A 1 181 ? 14.727 -3.813 -11.393 1.00 95.56 181 GLY A C 1
ATOM 1500 O O . GLY A 1 181 ? 15.699 -3.658 -12.122 1.00 95.56 181 GLY A O 1
ATOM 1501 N N . CYS A 1 182 ? 13.710 -2.951 -11.367 1.00 96.06 182 CYS A N 1
ATOM 1502 C CA . CYS A 1 182 ? 13.776 -1.630 -11.988 1.00 96.06 182 CYS A CA 1
ATOM 1503 C C . CYS A 1 182 ? 14.474 -0.636 -11.051 1.00 96.06 182 CYS A C 1
ATOM 1505 O O . CYS A 1 182 ? 14.274 -0.670 -9.833 1.00 96.06 182 CYS A O 1
ATOM 1507 N N . GLU A 1 183 ? 15.219 0.301 -11.625 1.00 95.56 183 GLU A N 1
ATOM 1508 C CA . GLU A 1 183 ? 15.621 1.517 -10.930 1.00 95.56 183 GLU A CA 1
ATOM 1509 C C . GLU A 1 183 ? 14.402 2.429 -10.740 1.00 95.56 183 GLU A C 1
ATOM 1511 O O . GLU A 1 183 ? 13.573 2.590 -11.639 1.00 95.56 183 GLU A O 1
ATOM 1516 N N . ILE A 1 184 ? 14.268 3.010 -9.547 1.00 95.88 184 ILE A N 1
ATOM 1517 C CA . ILE A 1 184 ? 13.110 3.830 -9.187 1.00 95.88 184 ILE A CA 1
ATOM 1518 C C . ILE A 1 184 ? 13.476 5.302 -9.244 1.00 95.88 184 ILE A C 1
ATOM 1520 O O . ILE A 1 184 ? 14.363 5.752 -8.521 1.00 95.88 184 ILE A O 1
ATOM 1524 N N . LYS A 1 185 ? 12.708 6.065 -10.022 1.00 94.12 185 LYS A N 1
ATOM 1525 C CA . LYS A 1 185 ? 12.725 7.528 -10.000 1.00 94.12 185 LYS A CA 1
ATOM 1526 C C . LYS A 1 185 ? 11.436 8.035 -9.354 1.00 94.12 185 LYS A C 1
ATOM 1528 O O . LYS A 1 185 ? 10.333 7.606 -9.693 1.00 94.12 185 LYS A O 1
ATOM 1533 N N . VAL A 1 186 ? 11.555 8.950 -8.400 1.00 90.00 186 VAL A N 1
ATOM 1534 C CA . VAL A 1 186 ? 10.395 9.526 -7.705 1.00 90.00 186 VAL A CA 1
ATOM 1535 C C . VAL A 1 186 ? 9.909 10.748 -8.466 1.00 90.00 186 VAL A C 1
ATOM 1537 O O . VAL A 1 186 ? 10.658 11.697 -8.674 1.00 90.00 186 VAL A O 1
ATOM 1540 N N . TYR A 1 187 ? 8.636 10.745 -8.857 1.00 85.44 187 TYR A N 1
ATOM 1541 C CA . TYR A 1 187 ? 8.014 11.903 -9.503 1.00 85.44 187 TYR A CA 1
ATOM 1542 C C . TYR A 1 187 ? 7.394 12.898 -8.498 1.00 85.44 187 TYR A C 1
ATOM 1544 O O . TYR A 1 187 ? 6.933 13.959 -8.906 1.00 85.44 187 TYR A O 1
ATOM 1552 N N . ASP A 1 188 ? 7.340 12.576 -7.200 1.00 83.25 188 ASP A N 1
ATOM 1553 C CA . ASP A 1 188 ? 6.680 13.374 -6.152 1.00 83.25 188 ASP A CA 1
ATOM 1554 C C . ASP A 1 188 ? 7.574 13.480 -4.904 1.00 83.25 188 ASP A C 1
ATOM 1556 O O . ASP A 1 188 ? 7.717 12.507 -4.166 1.00 83.25 188 ASP A O 1
ATOM 1560 N N . ASP A 1 189 ? 8.154 14.661 -4.659 1.00 79.62 189 ASP A N 1
ATOM 1561 C CA . ASP A 1 189 ? 9.171 14.912 -3.612 1.00 79.62 189 ASP A CA 1
ATOM 1562 C C . ASP A 1 189 ? 8.706 14.651 -2.184 1.00 79.62 189 ASP A C 1
ATOM 1564 O O . ASP A 1 189 ? 9.508 14.587 -1.256 1.00 79.62 189 ASP A O 1
ATOM 1568 N N . ARG A 1 190 ? 7.395 14.518 -1.980 1.00 76.06 190 ARG A N 1
ATOM 1569 C CA . ARG A 1 190 ? 6.853 14.169 -0.666 1.00 76.06 190 ARG A CA 1
ATOM 1570 C C . ARG A 1 190 ? 7.204 12.740 -0.269 1.00 76.06 190 ARG A C 1
ATOM 1572 O O . ARG A 1 190 ? 7.074 12.392 0.902 1.00 76.06 190 ARG A O 1
ATOM 1579 N N . PHE A 1 191 ? 7.580 11.898 -1.230 1.00 76.94 191 PHE A N 1
ATOM 1580 C CA . PHE A 1 191 ? 8.048 10.550 -0.958 1.00 76.94 191 PHE A CA 1
ATOM 1581 C C . PHE A 1 191 ? 9.562 10.558 -0.722 1.00 76.94 191 PHE A C 1
ATOM 1583 O O . PHE A 1 191 ? 10.289 11.207 -1.473 1.00 76.94 191 PHE A O 1
ATOM 1590 N N . PRO A 1 192 ? 10.053 9.823 0.293 1.00 73.69 192 PRO A N 1
ATOM 1591 C CA . PRO A 1 192 ? 11.480 9.770 0.581 1.00 73.69 192 PRO A CA 1
ATOM 1592 C C . PRO A 1 192 ? 12.251 9.106 -0.565 1.00 73.69 192 PRO A C 1
ATOM 1594 O O . PRO A 1 192 ? 11.665 8.402 -1.388 1.00 73.69 192 PRO A O 1
ATOM 1597 N N . ASP A 1 193 ? 13.572 9.274 -0.581 1.00 79.12 193 ASP A N 1
ATOM 1598 C CA . ASP A 1 193 ? 14.452 8.647 -1.572 1.00 79.12 193 ASP A CA 1
ATOM 1599 C C . ASP A 1 193 ? 14.255 7.104 -1.60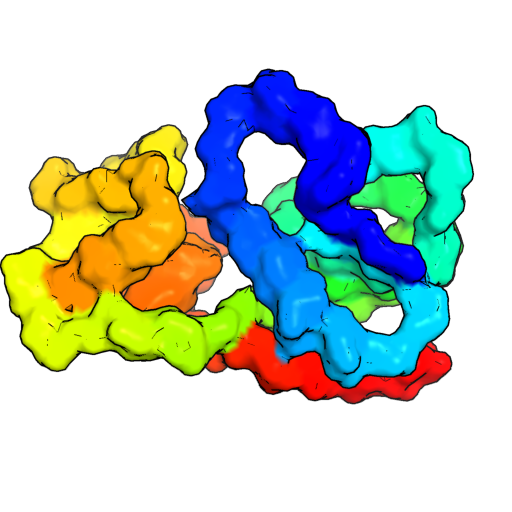3 1.00 79.12 193 ASP A C 1
ATOM 1601 O O . ASP A 1 193 ? 14.318 6.457 -0.545 1.00 79.12 193 ASP A O 1
ATOM 1605 N N . PRO A 1 194 ? 14.021 6.491 -2.787 1.00 79.88 194 PRO A N 1
ATOM 1606 C CA . PRO A 1 194 ? 13.786 5.051 -2.941 1.00 79.88 194 PRO A CA 1
ATOM 1607 C C . PRO A 1 194 ? 14.885 4.143 -2.400 1.00 79.88 194 PRO A C 1
ATOM 1609 O O . PRO A 1 194 ? 14.621 2.966 -2.103 1.00 79.88 194 PRO A O 1
ATOM 1612 N N . LYS A 1 195 ? 16.118 4.646 -2.259 1.00 78.88 195 LYS A N 1
ATOM 1613 C CA . LYS A 1 195 ? 17.220 3.867 -1.678 1.00 78.88 195 LYS A CA 1
ATOM 1614 C C . LYS A 1 195 ? 16.929 3.458 -0.235 1.00 78.88 195 LYS A C 1
ATOM 1616 O O . LYS A 1 195 ? 17.315 2.369 0.177 1.00 78.88 195 LYS A O 1
ATOM 1621 N N . PHE A 1 196 ? 16.164 4.270 0.496 1.00 78.31 196 PHE A N 1
ATOM 1622 C CA . PHE A 1 196 ? 15.770 3.989 1.877 1.00 78.31 196 PHE A CA 1
ATOM 1623 C C . PHE A 1 196 ? 14.507 3.134 1.991 1.00 78.31 196 PHE A C 1
ATOM 1625 O O . PHE A 1 196 ? 14.140 2.714 3.089 1.00 78.31 196 PHE A O 1
ATOM 1632 N N . TRP A 1 197 ? 13.817 2.861 0.883 1.00 77.81 197 TRP A N 1
ATOM 1633 C CA . TRP A 1 197 ? 12.600 2.065 0.933 1.00 77.81 197 TRP A CA 1
ATOM 1634 C C . TRP A 1 197 ? 12.943 0.597 1.121 1.00 77.81 197 TRP A C 1
ATOM 1636 O O . TRP A 1 197 ? 13.550 -0.042 0.254 1.00 77.81 197 TRP A O 1
ATOM 1646 N N . ARG A 1 198 ? 12.523 0.057 2.259 1.00 81.19 198 ARG A N 1
ATOM 1647 C CA . ARG A 1 198 ? 12.611 -1.370 2.542 1.00 81.19 198 ARG A CA 1
ATOM 1648 C C . ARG A 1 198 ? 11.494 -2.096 1.801 1.00 81.19 198 ARG A C 1
ATOM 1650 O O . ARG A 1 198 ? 10.343 -1.669 1.838 1.00 81.19 198 ARG A O 1
ATOM 1657 N N . VAL A 1 199 ? 11.845 -3.187 1.128 1.00 85.69 199 VAL A N 1
ATOM 1658 C CA . VAL A 1 199 ? 10.857 -4.143 0.627 1.00 85.69 199 VAL A CA 1
ATOM 1659 C C . VAL A 1 199 ? 10.447 -5.001 1.817 1.00 85.69 199 VAL A C 1
ATOM 1661 O O . VAL A 1 199 ? 11.292 -5.682 2.390 1.00 85.69 199 VAL A O 1
ATOM 1664 N N . LEU A 1 200 ? 9.176 -4.924 2.207 1.00 89.50 200 LEU A N 1
ATOM 1665 C CA . LEU A 1 200 ? 8.611 -5.740 3.275 1.00 89.50 200 LEU A CA 1
ATOM 1666 C C . LEU A 1 200 ? 7.582 -6.698 2.681 1.00 89.50 200 LEU A C 1
ATOM 1668 O O . LEU A 1 200 ? 6.624 -6.262 2.036 1.00 89.50 200 LEU A O 1
ATOM 1672 N N . ASP A 1 201 ? 7.780 -7.991 2.912 1.00 92.88 201 ASP A N 1
ATOM 1673 C CA . ASP A 1 201 ? 6.813 -9.005 2.519 1.00 92.88 201 ASP A CA 1
ATOM 1674 C C . ASP A 1 201 ? 5.604 -9.018 3.472 1.00 92.88 201 ASP A C 1
ATOM 1676 O O . ASP A 1 201 ? 5.729 -8.738 4.668 1.00 92.88 201 ASP A O 1
ATOM 1680 N N . CYS A 1 202 ? 4.410 -9.315 2.951 1.00 91.62 202 CYS A N 1
ATOM 1681 C CA . CYS A 1 202 ? 3.187 -9.359 3.756 1.00 91.62 202 CYS A CA 1
ATOM 1682 C C . CYS A 1 202 ? 3.253 -10.368 4.912 1.00 91.62 202 CYS A C 1
ATOM 1684 O O . CYS A 1 202 ? 2.700 -10.085 5.975 1.00 91.62 202 CYS A O 1
ATOM 1686 N N . TYR A 1 203 ? 3.954 -11.493 4.753 1.00 90.56 203 TYR A N 1
ATOM 1687 C CA . TYR A 1 203 ? 4.123 -12.469 5.829 1.00 90.56 203 TYR A CA 1
ATOM 1688 C C . TYR A 1 203 ? 4.982 -11.907 6.962 1.00 90.56 203 TYR A C 1
ATOM 1690 O O . TYR A 1 203 ? 4.649 -12.079 8.132 1.00 90.56 203 TYR A O 1
ATOM 1698 N N . ASP A 1 204 ? 6.046 -11.172 6.650 1.00 93.19 204 ASP A N 1
ATOM 1699 C CA . ASP A 1 204 ? 6.865 -10.533 7.684 1.00 93.19 204 ASP A CA 1
ATOM 1700 C C . ASP A 1 204 ? 6.127 -9.362 8.339 1.00 93.19 204 ASP A C 1
ATOM 1702 O O . ASP A 1 204 ? 6.190 -9.192 9.557 1.00 93.19 204 ASP A O 1
ATOM 1706 N N . ALA A 1 205 ? 5.335 -8.614 7.565 1.00 93.44 205 ALA A N 1
ATOM 1707 C CA . ALA A 1 205 ? 4.435 -7.601 8.107 1.00 93.44 205 ALA A CA 1
ATOM 1708 C C . ALA A 1 205 ? 3.421 -8.200 9.097 1.00 93.44 205 ALA A C 1
ATOM 1710 O O . ALA A 1 205 ? 3.170 -7.601 10.142 1.00 93.44 205 ALA A O 1
ATOM 1711 N N . SER A 1 206 ? 2.881 -9.392 8.813 1.00 94.12 206 SER A N 1
ATOM 1712 C CA . SER A 1 206 ? 1.958 -10.081 9.724 1.00 94.12 206 SER A CA 1
ATOM 1713 C C . SER A 1 206 ? 2.616 -10.420 11.066 1.00 94.12 206 SER A C 1
ATOM 1715 O O . SER A 1 206 ? 2.028 -10.163 12.113 1.00 94.12 206 SER A O 1
ATOM 1717 N N . LYS A 1 207 ? 3.874 -10.885 11.054 1.00 94.44 207 LYS A N 1
ATOM 1718 C CA . LYS A 1 207 ? 4.643 -11.181 12.274 1.00 94.44 207 LYS A CA 1
ATOM 1719 C C . LYS A 1 207 ? 4.933 -9.921 13.083 1.00 94.44 207 LYS A C 1
ATOM 1721 O O . LYS A 1 207 ? 4.789 -9.932 14.301 1.00 94.44 207 LYS A O 1
ATOM 1726 N N . ILE A 1 208 ? 5.330 -8.835 12.413 1.00 94.50 208 ILE A N 1
ATOM 1727 C CA . ILE A 1 208 ? 5.573 -7.541 13.067 1.00 94.50 208 ILE A CA 1
ATOM 1728 C C . ILE A 1 208 ? 4.292 -7.051 13.741 1.00 94.50 208 ILE A C 1
ATOM 1730 O O . ILE A 1 208 ? 4.333 -6.665 14.907 1.00 94.50 208 ILE A O 1
ATOM 1734 N N . LEU A 1 209 ? 3.162 -7.094 13.030 1.00 95.50 209 LEU A N 1
ATOM 1735 C CA . LEU A 1 209 ? 1.883 -6.664 13.582 1.00 95.50 209 LEU A CA 1
ATOM 1736 C C . LEU A 1 209 ? 1.457 -7.550 14.758 1.00 95.50 209 LEU A C 1
ATOM 1738 O O . LEU A 1 209 ? 1.111 -7.011 15.799 1.00 95.50 209 LEU A O 1
ATOM 1742 N N . LEU A 1 210 ? 1.556 -8.876 14.639 1.00 95.12 210 LEU A N 1
ATOM 1743 C CA . LEU A 1 210 ? 1.245 -9.804 15.730 1.00 95.12 210 LEU A CA 1
ATOM 1744 C C . LEU A 1 210 ? 2.076 -9.520 16.987 1.00 95.12 210 LEU A C 1
ATOM 1746 O O . LEU A 1 210 ? 1.539 -9.499 18.088 1.00 95.12 210 LEU A O 1
ATOM 1750 N N . ASN A 1 211 ? 3.377 -9.276 16.835 1.00 95.31 211 ASN A N 1
ATOM 1751 C CA . ASN A 1 211 ? 4.229 -8.936 17.973 1.00 95.31 211 ASN A CA 1
ATOM 1752 C C . ASN A 1 211 ? 3.809 -7.609 18.611 1.00 95.31 211 ASN A C 1
ATOM 1754 O O . ASN A 1 211 ? 3.755 -7.510 19.831 1.00 95.31 211 ASN A O 1
ATOM 1758 N N . LYS A 1 212 ? 3.460 -6.609 17.794 1.00 95.25 212 LYS A N 1
ATOM 1759 C CA . LYS A 1 212 ? 2.986 -5.313 18.288 1.00 95.25 212 LYS A CA 1
ATOM 1760 C C . LYS A 1 212 ? 1.641 -5.405 19.002 1.00 95.25 212 LYS A C 1
ATOM 1762 O O . LYS A 1 212 ? 1.460 -4.691 19.975 1.00 95.25 212 LYS A O 1
ATOM 1767 N N . LEU A 1 213 ? 0.737 -6.271 18.545 1.00 95.12 213 LEU A N 1
ATOM 1768 C CA . LEU A 1 213 ? -0.529 -6.560 19.224 1.00 95.12 213 LEU A CA 1
ATOM 1769 C C . LEU A 1 213 ? -0.275 -7.202 20.597 1.00 95.12 213 LEU A C 1
ATOM 1771 O O . LEU A 1 213 ? -0.731 -6.678 21.609 1.00 95.12 213 LEU A O 1
ATOM 1775 N N . LYS A 1 214 ? 0.600 -8.211 20.665 1.00 93.81 214 LYS A N 1
ATOM 1776 C CA . LYS A 1 214 ? 0.983 -8.843 21.938 1.00 93.81 214 LYS A CA 1
ATOM 1777 C C . LYS A 1 214 ? 1.604 -7.867 22.936 1.00 93.81 214 LYS A C 1
ATOM 1779 O O . LYS A 1 214 ? 1.325 -7.949 24.126 1.00 93.81 214 LYS A O 1
ATOM 1784 N N . GLU A 1 215 ? 2.444 -6.943 22.463 1.00 93.69 215 GLU A N 1
ATOM 1785 C CA . GLU A 1 215 ? 3.056 -5.901 23.304 1.00 93.69 215 GLU A CA 1
ATOM 1786 C C . GLU A 1 215 ? 2.015 -4.985 23.969 1.00 93.69 215 GLU A C 1
ATOM 1788 O O . GLU A 1 215 ? 2.280 -4.458 25.047 1.00 93.69 215 GLU A O 1
ATOM 1793 N N . ILE A 1 216 ? 0.846 -4.797 23.348 1.00 91.44 216 ILE A N 1
ATOM 1794 C CA . ILE A 1 216 ? -0.242 -3.966 23.884 1.00 91.44 216 ILE A CA 1
ATOM 1795 C C . ILE A 1 216 ? -1.360 -4.781 24.552 1.00 91.44 216 ILE A C 1
ATOM 1797 O O . ILE A 1 216 ? -2.347 -4.189 24.977 1.00 91.44 216 ILE A O 1
ATOM 1801 N N . GLY A 1 217 ? -1.180 -6.099 24.701 1.00 85.94 217 GLY A N 1
ATOM 1802 C CA . GLY A 1 217 ? -2.109 -6.986 25.409 1.00 85.94 217 GLY A CA 1
ATOM 1803 C C . GLY A 1 217 ? -3.184 -7.642 24.540 1.00 85.94 217 GLY A C 1
ATOM 1804 O O . GLY A 1 217 ? -4.223 -8.016 25.075 1.00 85.94 217 GLY A O 1
ATOM 1805 N N . GLU A 1 218 ? -2.935 -7.780 23.234 1.00 82.94 218 GLU A N 1
ATOM 1806 C CA . GLU A 1 218 ? -3.895 -8.245 22.214 1.00 82.94 218 GLU A CA 1
ATOM 1807 C C . GLU A 1 218 ? -3.453 -9.502 21.456 1.00 82.94 218 GLU A C 1
ATOM 1809 O O . GLU A 1 218 ? -2.228 -9.771 21.371 1.00 82.94 218 GLU A O 1
#